Protein AF-A0A969R9U2-F1 (afdb_monomer_lite)

pLDDT: mean 79.56, std 16.68, range [27.75, 98.06]

Sequence (369 aa):
MVRQGSCLFGVRFGSLTHYCLLDIDVGSAYHPQRDRLAISRILNALEPLGLVSYIACTSSDSGGIHLYFPFESAQNSWELAVAVTTLLENVGLRVTPGQLEVFPNPKLYAVESRPSLFNAHRLPLQAGSWLLNADFQPIWGDRSSFVQHWRFAQSRNDLSTVSLRQILKQVKRKPYRVSGRAEKFINDLNAEIEAGWTGSGQTNRLLGRIAMRAYVFHHVLFGGEPLSGQALVDEIVAIAQSLPGYKECCCHQHEIEERAAEWARCVENSRYFHYGSRYGKCETPQLTEPVTEQPTWNQRQSEATREKIRQAIGHLLETNALPTTTTARFQALTGFGIGGSSLYRHRDLWHPSYLVESVEPPPNPPHFI

Secondary structure (DSSP, 8-state):
-----S---EEE--SEEEEEEEEE-TT-TTSTTT-TTHHHHHHHHHGGGT----EEEESSTT--EEEEEEEEEEEEHHHHHHHHHHHHHHTT---BTTTBEEES--PPPPPTTS--PPPEEEPTTSTT--EE-TTS-EE---HHHHHHHHHHHHHH----HHHHHHHHHHHHH-STT--HHHHHHHHHHHHHHHT---STT-HHHHHHHHHHHHHHHHHHHS-SSPP-THHHHHHHHHHHHHSTTHHHH-TTGGGHHHHHHHHHHHHHTSS---TT-SSS------------PPPPHHHHHHHHHHHHHHHHHHHHHHTT---SSHHHHHHHHHHTT--HHHHHHTGGGT-GGGS----PPPPPPPPP-

Radius of gyration: 31.89 Å; chains: 1; bounding box: 107×43×70 Å

Foldseek 3Di:
DDDDDDDFDWDFDDQKDQKKKKKAAPPACLPCVNPVCSVVLLQVLCVLQQQNAWWWKQQFLRLIIMTIQGADDIDGQQLVQLLSCVSCVVSPNHDDPNHMDIPQHNDDQDPPPDGPIGDIGTDAPDHGIATADPSRDGDDDDPVNVVVSNVVSHVSRDRDPVSSVVSVVVSVVPLQPCPPVNVVVLVVLCVLQQVAFDAAPCLLVNLLSQLLCQQACVCSVPNDDGDADPRSLVSSLVSNVPHPCSVPHPPCPVCSSVSNNVSRVVCVPDPGHHHPPPPDDDDDDDDDDDDPDDDDPVRVVLVVLLVLLLVLVVVCVVVVNQDPDQVVNLVSSVVSVRDSVSCVVPVCRRPNVNVPPDDDDDDDDDDDD

Structure (mmCIF, N/CA/C/O backbone):
data_AF-A0A969R9U2-F1
#
_entry.id   AF-A0A969R9U2-F1
#
loop_
_atom_site.group_PDB
_atom_site.id
_atom_site.type_symbol
_atom_site.label_atom_id
_atom_site.label_alt_id
_atom_site.label_comp_id
_atom_site.label_asym_id
_atom_site.label_entity_id
_atom_site.label_seq_id
_atom_site.pdbx_PDB_ins_code
_atom_site.Cartn_x
_atom_site.Cartn_y
_atom_site.Cartn_z
_atom_site.occupancy
_atom_site.B_iso_or_equiv
_atom_site.auth_seq_id
_atom_site.auth_comp_id
_atom_site.auth_asym_id
_atom_site.auth_atom_id
_atom_site.pdbx_PDB_model_num
ATOM 1 N N . MET A 1 1 ? 35.594 -13.380 -22.268 1.00 37.09 1 MET A N 1
ATOM 2 C CA . MET A 1 1 ? 34.937 -14.368 -21.387 1.00 37.09 1 MET A CA 1
ATOM 3 C C . MET A 1 1 ? 35.125 -13.899 -19.946 1.00 37.09 1 MET A C 1
ATOM 5 O O . MET A 1 1 ? 36.180 -14.116 -19.367 1.00 37.09 1 MET A O 1
ATOM 9 N N . VAL A 1 2 ? 34.184 -13.102 -19.428 1.00 36.78 2 VAL A N 1
ATOM 10 C CA . VAL A 1 2 ? 34.282 -12.493 -18.086 1.00 36.78 2 VAL A CA 1
ATOM 11 C C . VAL A 1 2 ? 33.770 -13.507 -17.067 1.00 36.78 2 VAL A C 1
ATOM 13 O O . VAL A 1 2 ? 32.684 -14.049 -17.246 1.00 36.78 2 VAL A O 1
ATOM 16 N N . ARG A 1 3 ? 34.570 -13.786 -16.033 1.00 37.66 3 ARG A N 1
ATOM 17 C CA . ARG A 1 3 ? 34.236 -14.694 -14.927 1.00 37.66 3 ARG A CA 1
ATOM 18 C C . ARG A 1 3 ? 32.905 -14.271 -14.283 1.00 37.66 3 ARG A C 1
ATOM 20 O O . ARG A 1 3 ? 32.851 -13.256 -13.597 1.00 37.66 3 ARG A O 1
ATOM 27 N N . GLN A 1 4 ? 31.844 -15.036 -14.535 1.00 47.09 4 GLN A N 1
ATOM 28 C CA . GLN A 1 4 ? 30.543 -14.920 -13.877 1.00 47.09 4 GLN A CA 1
ATOM 29 C C . GLN A 1 4 ? 30.595 -15.628 -12.518 1.00 47.09 4 GLN A C 1
ATOM 31 O O . GLN A 1 4 ? 30.761 -16.841 -12.440 1.00 47.09 4 GLN A O 1
ATOM 36 N N . GLY A 1 5 ? 30.467 -14.836 -11.460 1.00 47.75 5 GLY A N 1
ATOM 37 C CA . GLY A 1 5 ? 30.345 -15.225 -10.055 1.00 47.75 5 GLY A CA 1
ATOM 38 C C . GLY A 1 5 ? 30.575 -13.959 -9.220 1.00 47.75 5 GLY A C 1
ATOM 39 O O . GLY A 1 5 ? 31.493 -13.208 -9.518 1.00 47.75 5 GLY A O 1
ATOM 40 N N . SER A 1 6 ? 29.787 -13.589 -8.216 1.00 59.28 6 SER A N 1
ATOM 41 C CA . SER A 1 6 ? 28.845 -14.375 -7.414 1.00 59.28 6 SER A CA 1
ATOM 42 C C . SER A 1 6 ? 28.011 -13.444 -6.509 1.00 59.28 6 SER A C 1
ATOM 44 O O . SER A 1 6 ? 27.784 -13.752 -5.345 1.00 59.28 6 SER A O 1
ATOM 46 N N . CYS A 1 7 ? 27.614 -12.264 -6.999 1.00 69.62 7 CYS A N 1
ATOM 47 C CA . CYS A 1 7 ? 26.857 -11.284 -6.212 1.00 69.62 7 CYS A CA 1
ATOM 48 C C . CYS A 1 7 ? 25.688 -10.727 -7.027 1.00 69.62 7 CYS A C 1
ATOM 50 O O . CYS A 1 7 ? 25.873 -10.276 -8.157 1.00 69.62 7 CYS A O 1
ATOM 52 N N . LEU A 1 8 ? 24.489 -10.749 -6.441 1.00 82.25 8 LEU A N 1
ATOM 53 C CA . LEU A 1 8 ? 23.323 -10.038 -6.957 1.00 82.25 8 LEU A CA 1
ATOM 54 C C . LEU A 1 8 ? 23.323 -8.613 -6.409 1.00 82.25 8 LEU A C 1
ATOM 56 O O . LEU A 1 8 ? 23.441 -8.400 -5.204 1.00 82.25 8 LEU A O 1
ATOM 60 N N . PHE A 1 9 ? 23.163 -7.637 -7.292 1.00 87.56 9 PHE A N 1
ATOM 61 C CA . PHE A 1 9 ? 23.035 -6.234 -6.934 1.00 87.56 9 PHE A CA 1
ATOM 62 C C . PHE A 1 9 ? 21.564 -5.893 -6.698 1.00 87.56 9 PHE A C 1
ATOM 64 O O . PHE A 1 9 ? 20.714 -6.054 -7.580 1.00 87.56 9 PHE A O 1
ATOM 71 N N . GLY A 1 10 ? 21.263 -5.419 -5.495 1.00 90.19 10 GLY A N 1
ATOM 72 C CA . GLY A 1 10 ? 19.970 -4.847 -5.149 1.00 90.19 10 GLY A CA 1
ATOM 73 C C . GLY A 1 10 ? 20.082 -3.347 -4.921 1.00 90.19 10 GLY A C 1
ATOM 74 O O . GLY A 1 10 ? 21.158 -2.835 -4.612 1.00 90.19 10 GLY A O 1
ATOM 75 N N . VAL A 1 11 ? 18.962 -2.646 -5.047 1.00 91.94 11 VAL A N 1
ATOM 76 C CA . VAL A 1 11 ? 18.850 -1.230 -4.696 1.00 91.94 11 VAL A CA 1
ATOM 77 C C . VAL A 1 11 ? 17.693 -1.034 -3.726 1.00 91.94 11 VAL A C 1
ATOM 79 O O . VAL A 1 11 ? 16.692 -1.748 -3.773 1.00 91.94 11 VAL A O 1
ATOM 82 N N . ARG A 1 12 ? 17.856 -0.077 -2.811 1.00 89.38 12 ARG A N 1
ATOM 83 C CA .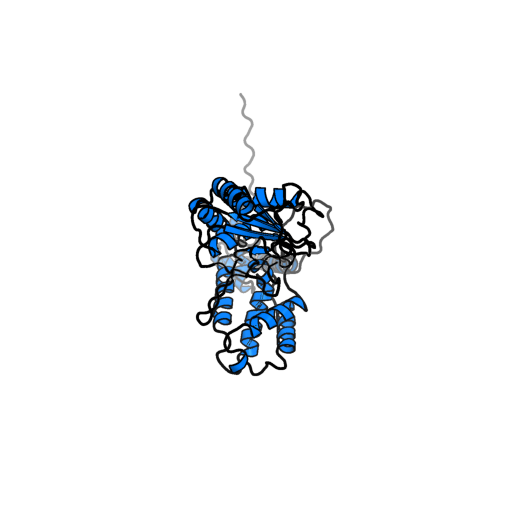 ARG A 1 12 ? 16.794 0.399 -1.922 1.00 89.38 12 ARG A CA 1
ATOM 84 C C . ARG A 1 12 ? 16.409 1.807 -2.334 1.00 89.38 12 ARG A C 1
ATOM 86 O O . ARG A 1 12 ? 17.266 2.600 -2.720 1.00 89.38 12 ARG A O 1
ATOM 93 N N . PHE A 1 13 ? 15.129 2.122 -2.205 1.00 87.62 13 PHE A N 1
ATOM 94 C CA . PHE A 1 13 ? 14.643 3.472 -2.454 1.00 87.62 13 PHE A CA 1
ATOM 95 C C . PHE A 1 13 ? 15.153 4.449 -1.390 1.00 87.62 13 PHE A C 1
ATOM 97 O O . PHE A 1 13 ? 15.313 4.093 -0.219 1.00 87.62 13 PHE A O 1
ATOM 104 N N . GLY A 1 14 ? 15.388 5.692 -1.811 1.00 83.00 14 GLY A N 1
ATOM 105 C CA . GLY A 1 14 ? 15.600 6.831 -0.921 1.00 83.00 14 GLY A CA 1
ATOM 106 C C . GLY A 1 14 ? 14.277 7.485 -0.517 1.00 83.00 14 GLY A C 1
ATOM 107 O O . GLY A 1 14 ? 13.200 6.929 -0.735 1.00 83.00 14 GLY A O 1
ATOM 108 N N . SER A 1 15 ? 14.343 8.691 0.049 1.00 79.25 15 SER A N 1
ATOM 109 C CA . SER A 1 15 ? 13.157 9.510 0.350 1.00 79.25 15 SER A CA 1
ATOM 110 C C . SER A 1 15 ? 12.413 9.968 -0.909 1.00 79.25 15 SER A C 1
ATOM 112 O O . SER A 1 15 ? 11.193 10.126 -0.871 1.00 79.25 15 SER A O 1
ATOM 114 N N . LEU A 1 16 ? 13.141 10.138 -2.015 1.00 88.06 16 LEU A N 1
ATOM 115 C CA . LEU A 1 16 ? 12.615 10.461 -3.336 1.00 88.06 16 LEU A CA 1
ATOM 116 C C . LEU A 1 16 ? 12.961 9.356 -4.343 1.00 88.06 16 LEU A C 1
ATOM 118 O O . LEU A 1 16 ? 13.990 8.688 -4.211 1.00 88.06 16 LEU A O 1
ATOM 122 N N . THR A 1 17 ? 12.118 9.186 -5.360 1.00 94.31 17 THR A N 1
ATOM 123 C CA . THR A 1 17 ? 12.305 8.210 -6.442 1.00 94.31 17 THR A CA 1
ATOM 124 C C . THR A 1 17 ? 11.772 8.723 -7.780 1.00 94.31 17 THR A C 1
ATOM 126 O O . THR A 1 17 ? 10.903 9.588 -7.800 1.00 94.31 17 THR A O 1
ATOM 129 N N . HIS A 1 18 ? 12.277 8.163 -8.883 1.00 96.31 18 HIS A N 1
ATOM 130 C CA . HIS A 1 18 ? 11.834 8.413 -10.267 1.00 96.31 18 HIS A CA 1
ATOM 131 C C . HIS A 1 18 ? 11.123 7.206 -10.898 1.00 96.31 18 HIS A C 1
ATOM 133 O O . HIS A 1 18 ? 10.905 7.163 -12.107 1.00 96.31 18 HIS A O 1
ATOM 139 N N . TYR A 1 19 ? 10.831 6.177 -10.107 1.00 97.38 19 TYR A N 1
ATOM 140 C CA . TYR A 1 19 ? 10.088 5.015 -10.572 1.00 97.38 19 TYR A CA 1
ATOM 141 C C . TYR A 1 19 ? 9.363 4.320 -9.423 1.00 97.38 19 TYR A C 1
ATOM 143 O O . TYR A 1 19 ? 9.742 4.442 -8.253 1.00 97.38 19 TYR A O 1
ATOM 151 N N . CYS A 1 20 ? 8.338 3.564 -9.800 1.00 96.44 20 CYS A N 1
ATOM 152 C CA . CYS A 1 20 ? 7.726 2.514 -9.001 1.00 96.44 20 CYS A CA 1
ATOM 153 C C . CYS A 1 20 ? 8.029 1.161 -9.659 1.00 96.44 20 CYS A C 1
ATOM 155 O O . CYS A 1 20 ? 8.223 1.083 -10.872 1.00 96.44 20 CYS A O 1
ATOM 157 N N . LEU A 1 21 ? 8.102 0.105 -8.864 1.00 97.50 21 LEU A N 1
ATOM 158 C CA . LEU A 1 21 ? 8.256 -1.268 -9.305 1.00 97.50 21 LEU A CA 1
ATOM 159 C C . LEU A 1 21 ? 7.149 -2.113 -8.669 1.00 97.50 21 LEU A C 1
ATOM 161 O O . LEU A 1 21 ? 6.884 -1.989 -7.474 1.00 97.50 21 LEU A O 1
ATOM 165 N N . LEU A 1 22 ? 6.538 -2.988 -9.461 1.00 97.50 22 LEU A N 1
ATOM 166 C CA . LEU A 1 22 ? 5.699 -4.072 -8.956 1.00 97.50 22 LEU A CA 1
ATOM 167 C C . LEU A 1 22 ? 6.405 -5.403 -9.193 1.00 97.50 22 LEU A C 1
ATOM 169 O O . LEU A 1 22 ? 6.885 -5.636 -10.303 1.00 97.50 22 LEU A O 1
ATOM 173 N N . ASP A 1 23 ? 6.459 -6.250 -8.171 1.00 96.31 23 ASP A N 1
ATOM 174 C CA . ASP A 1 23 ? 6.986 -7.613 -8.268 1.00 96.31 23 ASP A CA 1
ATOM 175 C C . ASP A 1 23 ? 5.836 -8.619 -8.186 1.00 96.31 23 ASP A C 1
ATOM 177 O O . ASP A 1 23 ? 4.992 -8.556 -7.287 1.00 96.31 23 ASP A O 1
ATOM 181 N N . ILE A 1 24 ? 5.774 -9.503 -9.177 1.00 95.25 24 ILE A N 1
ATOM 182 C CA . ILE A 1 24 ? 4.750 -10.530 -9.332 1.00 95.25 24 ILE A CA 1
ATOM 183 C C . ILE A 1 24 ? 5.460 -11.872 -9.434 1.00 95.25 24 ILE A C 1
ATOM 185 O O . ILE A 1 24 ? 6.038 -12.217 -10.467 1.00 95.25 24 ILE A O 1
ATOM 189 N N . ASP A 1 25 ? 5.358 -12.663 -8.377 1.00 91.56 25 ASP A N 1
ATOM 190 C CA . ASP A 1 25 ? 5.955 -13.990 -8.341 1.00 91.56 25 ASP A CA 1
ATOM 191 C C . ASP A 1 25 ? 5.328 -14.943 -9.362 1.00 91.56 25 ASP A C 1
ATOM 193 O O . ASP A 1 25 ? 4.142 -14.869 -9.684 1.00 91.56 25 ASP A O 1
ATOM 197 N N . VAL A 1 26 ? 6.106 -15.931 -9.810 1.00 90.56 26 VAL A N 1
ATOM 198 C CA . VAL A 1 26 ? 5.631 -16.997 -10.714 1.00 90.56 26 VAL A CA 1
ATOM 199 C C . VAL A 1 26 ? 4.427 -17.761 -10.138 1.00 90.56 26 VAL A C 1
ATOM 201 O O . VAL A 1 26 ? 3.545 -18.222 -10.864 1.00 90.56 26 VAL A O 1
ATOM 204 N N . GLY A 1 27 ? 4.366 -17.874 -8.806 1.00 87.12 27 GLY A N 1
ATOM 205 C CA . GLY A 1 27 ? 3.274 -18.498 -8.062 1.00 87.12 27 GLY A CA 1
ATOM 206 C C . GLY A 1 27 ? 2.093 -17.569 -7.772 1.00 87.12 27 GLY A C 1
ATOM 207 O O . GLY A 1 27 ? 1.146 -17.994 -7.104 1.00 87.12 27 GLY A O 1
ATOM 208 N N . SER A 1 28 ? 2.133 -16.323 -8.240 1.00 89.62 28 SER A N 1
ATOM 209 C CA . SER A 1 28 ? 1.093 -15.330 -8.000 1.00 89.62 28 SER A CA 1
ATOM 210 C C . SER A 1 28 ? -0.190 -15.642 -8.758 1.00 89.62 28 SER A C 1
ATOM 212 O O . SER A 1 28 ? -0.159 -16.043 -9.922 1.00 89.62 28 SER A O 1
ATOM 214 N N . AL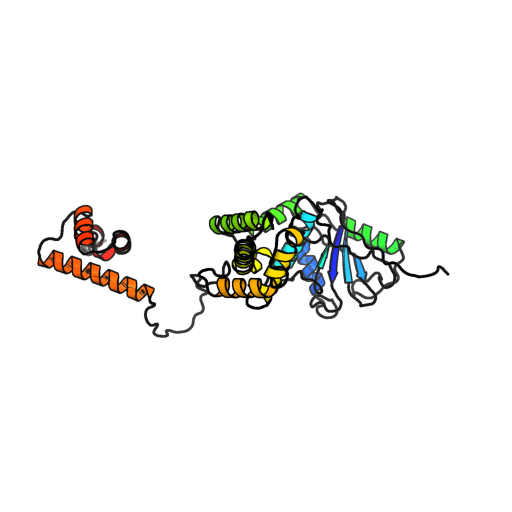A A 1 29 ? -1.341 -15.395 -8.132 1.00 87.31 29 ALA A N 1
ATOM 215 C CA . ALA A 1 29 ? -2.632 -15.372 -8.816 1.00 87.31 29 ALA A CA 1
ATOM 216 C C . ALA A 1 29 ? -2.681 -14.329 -9.949 1.00 87.31 29 ALA A C 1
ATOM 218 O O . ALA A 1 29 ? -3.429 -14.505 -10.905 1.00 87.31 29 ALA A O 1
ATOM 219 N N . TYR A 1 30 ? -1.857 -13.280 -9.864 1.00 90.19 30 TYR A N 1
ATOM 220 C CA . TYR A 1 30 ? -1.789 -12.187 -10.836 1.00 90.19 30 TYR A CA 1
ATOM 221 C C . TYR A 1 30 ? -0.744 -12.413 -11.933 1.00 90.19 30 TYR A C 1
ATOM 223 O O . TYR A 1 30 ? -0.540 -11.544 -12.781 1.00 90.19 30 TYR A O 1
ATOM 231 N N . HIS A 1 31 ? -0.055 -13.557 -11.923 1.00 92.81 31 HIS A N 1
ATOM 232 C CA . HIS A 1 31 ? 0.915 -13.875 -12.959 1.00 92.81 31 HIS A CA 1
ATOM 233 C C . HIS A 1 31 ? 0.200 -14.069 -14.314 1.00 92.81 31 HIS A C 1
ATOM 235 O O . HIS A 1 31 ? -0.800 -14.790 -14.353 1.00 92.81 31 HIS A O 1
ATOM 241 N N . PRO A 1 32 ? 0.706 -13.530 -15.445 1.00 91.31 32 PRO A N 1
ATOM 242 C CA . PRO A 1 32 ? 0.042 -13.608 -16.756 1.00 91.31 32 PRO A CA 1
ATOM 243 C C . PRO A 1 32 ? -0.267 -15.027 -17.250 1.00 91.31 32 PRO A C 1
ATOM 245 O O . PRO A 1 32 ? -1.181 -15.225 -18.046 1.00 91.31 32 PRO A O 1
ATOM 248 N N . GLN A 1 33 ? 0.483 -16.027 -16.777 1.00 89.44 33 GLN A N 1
ATOM 249 C CA . GLN A 1 33 ? 0.214 -17.441 -17.074 1.00 89.44 33 GLN A CA 1
ATOM 250 C C . GLN A 1 33 ? -1.036 -17.984 -16.362 1.00 89.44 33 GLN A C 1
ATOM 252 O O . GLN A 1 33 ? -1.612 -18.966 -16.822 1.00 89.44 33 GLN A O 1
ATOM 257 N N . ARG A 1 34 ? -1.447 -17.371 -15.246 1.00 88.19 34 ARG A N 1
ATOM 258 C CA . ARG A 1 34 ? -2.655 -17.731 -14.489 1.00 88.19 34 ARG A CA 1
ATOM 259 C C . ARG A 1 34 ? -3.825 -16.806 -14.809 1.00 88.19 34 ARG A C 1
ATOM 261 O O . ARG A 1 34 ? -4.924 -17.293 -15.046 1.00 88.19 34 ARG A O 1
ATOM 268 N N . ASP A 1 35 ? -3.578 -15.499 -14.861 1.00 88.25 35 ASP A N 1
ATOM 269 C CA . ASP A 1 35 ? -4.565 -14.483 -15.229 1.00 88.25 35 ASP A CA 1
ATOM 270 C C . ASP A 1 35 ? -3.965 -13.507 -16.251 1.00 88.25 35 ASP A C 1
ATOM 272 O O . ASP A 1 35 ? -3.201 -12.599 -15.916 1.00 88.25 35 ASP A O 1
ATOM 276 N N . ARG A 1 36 ? -4.352 -13.669 -17.523 1.00 89.00 36 ARG A N 1
ATOM 277 C CA . ARG A 1 36 ? -3.891 -12.811 -18.630 1.00 89.00 36 ARG A CA 1
ATOM 278 C C . ARG A 1 36 ? -4.386 -11.366 -18.512 1.00 89.00 36 ARG A C 1
ATOM 280 O O . ARG A 1 36 ? -3.814 -10.485 -19.147 1.00 89.00 36 ARG A O 1
ATOM 287 N N . LEU A 1 37 ? -5.438 -11.112 -17.731 1.00 90.81 37 LEU A N 1
ATOM 288 C CA . LEU A 1 37 ? -6.025 -9.784 -17.550 1.00 90.81 37 LEU A CA 1
ATOM 289 C C . LEU A 1 37 ? -5.476 -9.056 -16.319 1.00 90.81 37 LEU A C 1
ATOM 291 O O . LEU A 1 37 ? -5.657 -7.840 -16.224 1.00 90.81 37 LEU A O 1
ATOM 295 N N . ALA A 1 38 ? -4.776 -9.738 -15.409 1.00 89.88 38 ALA A N 1
ATOM 296 C CA . ALA A 1 38 ? -4.275 -9.149 -14.166 1.00 89.88 38 ALA A CA 1
ATOM 297 C C . ALA A 1 38 ? -3.443 -7.877 -14.395 1.00 89.88 38 ALA A C 1
ATOM 299 O O . ALA A 1 38 ? -3.674 -6.858 -13.746 1.00 89.88 38 ALA A O 1
ATOM 300 N N . ILE A 1 39 ? -2.541 -7.890 -15.378 1.00 94.19 39 ILE A N 1
ATOM 301 C CA . ILE A 1 39 ? -1.679 -6.738 -15.682 1.00 94.19 39 ILE A CA 1
ATOM 302 C C . ILE A 1 39 ? -2.484 -5.561 -16.241 1.00 94.19 39 ILE A C 1
ATOM 304 O O . ILE A 1 39 ? -2.227 -4.414 -15.886 1.00 94.19 39 ILE A O 1
ATOM 308 N N . SER A 1 40 ? -3.511 -5.828 -17.056 1.00 93.56 40 SER A N 1
ATOM 309 C CA . SER A 1 40 ? -4.418 -4.773 -17.529 1.00 93.56 40 SER A CA 1
ATOM 310 C C . SER A 1 40 ? -5.220 -4.154 -16.381 1.00 93.56 40 SER A C 1
ATOM 312 O O . SER A 1 40 ? -5.385 -2.940 -16.329 1.00 93.56 40 SER A O 1
ATOM 314 N N . ARG A 1 41 ? -5.650 -4.960 -15.399 1.00 93.75 41 ARG A N 1
ATOM 315 C CA . ARG A 1 41 ? -6.316 -4.464 -14.185 1.00 93.75 41 ARG A CA 1
ATOM 316 C C . ARG A 1 41 ? -5.380 -3.613 -13.330 1.00 93.75 41 ARG A C 1
ATOM 318 O O . ARG A 1 41 ? -5.820 -2.592 -12.813 1.00 93.75 41 ARG A O 1
ATOM 325 N N . ILE A 1 42 ? -4.112 -4.012 -13.211 1.00 95.38 42 ILE A N 1
ATOM 326 C CA . ILE A 1 42 ? -3.065 -3.222 -12.549 1.00 95.38 42 ILE A CA 1
ATOM 327 C C . ILE A 1 42 ? -2.899 -1.874 -13.258 1.00 95.38 42 ILE A C 1
ATOM 329 O O . ILE A 1 42 ? -2.980 -0.839 -12.607 1.00 95.38 42 ILE A O 1
ATOM 333 N N . LEU A 1 43 ? -2.736 -1.869 -14.585 1.00 95.81 43 LEU A N 1
ATOM 334 C CA . LEU A 1 43 ? -2.621 -0.637 -15.371 1.00 95.81 43 LEU A CA 1
ATOM 335 C C . LEU A 1 43 ? -3.825 0.290 -15.174 1.00 95.81 43 LEU A C 1
ATOM 337 O O . LEU A 1 43 ? -3.649 1.456 -14.833 1.00 95.81 43 LEU A O 1
ATOM 341 N N . ASN A 1 44 ? -5.040 -0.241 -15.308 1.00 94.31 44 ASN A N 1
ATOM 342 C CA . ASN A 1 44 ? -6.269 0.534 -15.133 1.00 94.31 44 ASN A CA 1
ATOM 343 C C . ASN A 1 44 ? -6.391 1.113 -13.714 1.00 94.31 44 ASN A C 1
ATOM 345 O O . ASN A 1 44 ? -6.918 2.206 -13.528 1.00 94.31 44 ASN A O 1
ATOM 349 N N . ALA A 1 45 ? -5.901 0.399 -12.696 1.00 93.06 45 ALA A N 1
ATOM 350 C CA . ALA A 1 45 ? -5.904 0.892 -11.322 1.00 93.06 45 ALA A CA 1
ATOM 351 C C . ALA A 1 45 ? -4.925 2.055 -11.109 1.00 93.06 45 ALA A C 1
ATOM 353 O O . ALA A 1 45 ? -5.187 2.927 -10.283 1.00 93.06 45 ALA A O 1
ATOM 354 N N . LEU A 1 46 ? -3.804 2.066 -11.835 1.00 95.88 46 LEU A N 1
ATOM 355 C CA . LEU A 1 46 ? -2.744 3.065 -11.694 1.00 95.88 46 LEU A CA 1
ATOM 356 C C . LEU A 1 46 ? -2.874 4.251 -12.662 1.00 95.88 46 LEU A C 1
ATOM 358 O O . LEU A 1 46 ? -2.255 5.293 -12.432 1.00 95.88 46 LEU A O 1
ATOM 362 N N . GLU A 1 47 ? -3.728 4.143 -13.679 1.00 94.69 47 GLU A N 1
ATOM 363 C CA . GLU A 1 47 ? -4.038 5.219 -14.624 1.00 94.69 47 GLU A CA 1
ATOM 364 C C . GLU A 1 47 ? -4.421 6.552 -13.942 1.00 94.69 47 GLU A C 1
ATOM 366 O O . GLU A 1 47 ? -3.863 7.578 -14.334 1.00 94.69 47 GLU A O 1
ATOM 371 N N . PRO A 1 48 ? -5.248 6.601 -12.870 1.00 91.69 48 PRO A N 1
ATOM 372 C CA . PRO A 1 48 ? -5.567 7.857 -12.179 1.00 91.69 48 PRO A CA 1
ATOM 373 C C . PRO A 1 48 ? -4.358 8.560 -11.546 1.00 91.69 48 PRO A C 1
ATOM 375 O O . PRO A 1 48 ? -4.404 9.762 -11.282 1.00 91.69 48 PRO A O 1
ATOM 378 N N . LEU A 1 49 ? -3.286 7.814 -11.263 1.00 92.56 49 LEU A N 1
ATOM 379 C CA . LEU A 1 49 ? -2.029 8.361 -10.756 1.00 92.56 49 LEU A CA 1
ATOM 380 C C . LEU A 1 49 ? -1.132 8.891 -11.889 1.00 92.56 49 LEU A C 1
ATOM 382 O O . LEU A 1 49 ? -0.175 9.608 -11.609 1.00 92.56 49 LEU A O 1
ATOM 386 N N . GLY A 1 50 ? -1.446 8.560 -13.145 1.00 94.25 50 GLY A N 1
ATOM 387 C CA . GLY A 1 50 ? -0.650 8.884 -14.328 1.00 94.25 50 GLY A CA 1
ATOM 388 C C . GLY A 1 50 ? 0.354 7.797 -14.721 1.00 94.25 50 GLY A C 1
ATOM 389 O O . GLY A 1 50 ? 1.212 8.037 -15.565 1.00 94.25 50 GLY A O 1
ATOM 390 N N . LEU A 1 51 ? 0.274 6.604 -14.121 1.00 96.12 51 LEU A N 1
ATOM 391 C CA . LEU A 1 51 ? 1.137 5.468 -14.452 1.00 96.12 51 LEU A CA 1
ATOM 392 C C . LEU A 1 51 ? 0.422 4.545 -15.446 1.00 96.12 51 LEU A C 1
ATOM 394 O O . LEU A 1 51 ? -0.406 3.725 -15.060 1.00 96.12 51 LEU A O 1
ATOM 398 N N . VAL A 1 52 ? 0.749 4.685 -16.729 1.00 95.94 52 VAL A N 1
ATOM 399 C CA . VAL A 1 52 ? 0.042 4.035 -17.852 1.00 95.94 52 VAL A CA 1
ATOM 400 C C . VAL A 1 52 ? 0.941 3.148 -18.714 1.00 95.94 52 VAL A C 1
ATOM 402 O O . VAL A 1 52 ? 0.458 2.449 -19.601 1.00 95.94 52 VAL A O 1
ATOM 405 N N . SER A 1 53 ? 2.255 3.187 -18.495 1.00 96.69 53 SER A N 1
ATOM 406 C CA . SER A 1 53 ? 3.241 2.425 -19.259 1.00 96.69 53 SER A CA 1
ATOM 407 C C . SER A 1 53 ? 4.302 1.831 -18.340 1.00 96.69 53 SER A C 1
ATOM 409 O O . SER A 1 53 ? 4.710 2.454 -17.358 1.00 96.69 53 SER A O 1
ATOM 411 N N . TYR A 1 54 ? 4.775 0.633 -18.672 1.00 97.00 54 TYR A N 1
ATOM 412 C CA . TYR A 1 54 ? 5.796 -0.068 -17.903 1.00 97.00 54 TYR A CA 1
ATOM 413 C C . TYR A 1 54 ? 6.844 -0.727 -18.794 1.00 97.00 54 TYR A C 1
ATOM 415 O O . TYR A 1 54 ? 6.660 -0.915 -19.995 1.00 97.00 54 TYR A O 1
ATOM 423 N N . ILE A 1 55 ? 7.931 -1.144 -18.155 1.00 95.94 55 ILE A N 1
ATOM 424 C CA . ILE A 1 55 ? 8.909 -2.082 -18.698 1.00 95.94 55 ILE A CA 1
ATOM 425 C C . ILE A 1 55 ? 8.789 -3.376 -17.902 1.00 95.94 55 ILE A C 1
ATOM 427 O O . ILE A 1 55 ? 8.891 -3.346 -16.676 1.00 95.94 55 ILE A O 1
ATOM 431 N N . ALA A 1 56 ? 8.587 -4.499 -18.582 1.00 95.56 56 ALA A N 1
ATOM 432 C CA . ALA A 1 56 ? 8.526 -5.803 -17.939 1.00 95.56 56 ALA A CA 1
ATOM 433 C C . ALA A 1 56 ? 9.873 -6.523 -18.065 1.00 95.56 56 ALA A C 1
ATOM 435 O O . ALA A 1 56 ? 10.442 -6.600 -19.155 1.00 95.56 56 ALA A O 1
ATOM 436 N N . CYS A 1 57 ? 10.364 -7.068 -16.957 1.00 94.31 57 CYS A N 1
ATOM 437 C CA . CYS A 1 57 ? 11.550 -7.918 -16.915 1.00 94.31 57 CYS A CA 1
ATOM 438 C C . CYS A 1 57 ? 11.282 -9.137 -16.034 1.00 94.31 57 CYS A C 1
ATOM 440 O O . CYS A 1 57 ? 10.513 -9.036 -15.083 1.00 94.31 57 CYS A O 1
ATOM 442 N N . THR A 1 58 ? 11.962 -10.259 -16.261 1.00 92.69 58 THR A N 1
ATOM 443 C CA . THR A 1 58 ? 11.962 -11.334 -15.260 1.00 92.69 58 THR A CA 1
ATOM 444 C C . THR A 1 58 ? 12.732 -10.891 -14.013 1.00 92.69 58 THR A C 1
ATOM 446 O O . THR A 1 58 ? 13.782 -10.241 -14.109 1.00 92.69 58 THR A O 1
ATOM 449 N N . SER A 1 59 ? 12.215 -11.215 -12.829 1.00 82.69 59 SER A N 1
ATOM 450 C CA . SER A 1 59 ? 12.852 -10.925 -11.539 1.00 82.69 59 SER A CA 1
ATOM 451 C C . SER A 1 59 ? 14.007 -11.898 -11.259 1.00 82.69 59 SER A C 1
ATOM 453 O O . SER A 1 59 ? 15.059 -11.523 -10.722 1.00 82.69 59 SER A O 1
ATOM 455 N N . SER A 1 60 ? 13.867 -13.151 -11.701 1.00 81.38 60 SER A N 1
ATOM 456 C CA . SER A 1 60 ? 14.897 -14.191 -11.633 1.00 81.38 60 SER A CA 1
ATOM 457 C C . SER A 1 60 ? 14.618 -15.351 -12.600 1.00 81.38 60 SER A C 1
ATOM 459 O O . SER A 1 60 ? 13.617 -15.339 -13.319 1.00 81.38 60 SER A O 1
ATOM 461 N N . ASP A 1 61 ? 15.481 -16.376 -12.579 1.00 77.00 61 ASP A N 1
ATOM 462 C CA . ASP A 1 61 ? 15.309 -17.615 -13.353 1.00 77.00 61 ASP A CA 1
ATOM 463 C C . ASP A 1 61 ? 14.039 -18.400 -12.972 1.00 77.00 61 ASP A C 1
ATOM 465 O O . ASP A 1 61 ? 13.625 -19.288 -13.712 1.00 77.00 61 ASP A O 1
ATOM 469 N N . SER A 1 62 ? 13.392 -18.071 -11.843 1.00 81.81 62 SER A N 1
ATOM 470 C CA . SER A 1 62 ? 12.125 -18.689 -11.429 1.00 81.81 62 SER A CA 1
ATOM 471 C C . SER A 1 62 ? 10.922 -18.249 -12.269 1.00 81.81 62 SER A C 1
ATOM 473 O O . SER A 1 62 ? 9.869 -18.875 -12.185 1.00 81.81 62 SER A O 1
ATOM 475 N N . GLY A 1 63 ? 11.063 -17.187 -13.072 1.00 83.50 63 GLY A N 1
ATOM 476 C CA . GLY A 1 63 ? 10.001 -16.681 -13.939 1.00 83.50 63 GLY A CA 1
ATOM 477 C C . GLY A 1 63 ? 9.075 -15.644 -13.301 1.00 83.50 63 GLY A C 1
ATOM 478 O O . GLY A 1 63 ? 8.085 -15.289 -13.927 1.00 83.50 63 GLY A O 1
ATOM 479 N N . GLY A 1 64 ? 9.381 -15.132 -12.102 1.00 91.94 64 GLY A N 1
ATOM 480 C CA . GLY A 1 64 ? 8.701 -13.944 -11.566 1.00 91.94 64 GLY A CA 1
ATOM 481 C C . GLY A 1 64 ? 8.922 -12.710 -12.450 1.00 91.94 64 GLY A C 1
ATOM 482 O O . GLY A 1 64 ? 9.863 -12.668 -13.248 1.00 91.94 64 GLY A O 1
ATOM 483 N N . ILE A 1 65 ? 8.059 -11.703 -12.324 1.00 95.25 65 ILE A N 1
ATOM 484 C CA . ILE A 1 65 ? 8.000 -10.535 -13.209 1.00 95.25 65 ILE A CA 1
ATOM 485 C C . ILE A 1 65 ? 8.120 -9.245 -12.400 1.00 95.25 65 ILE A C 1
ATOM 487 O O . ILE A 1 65 ? 7.318 -8.962 -11.519 1.00 95.25 65 ILE A O 1
ATOM 491 N N . HIS A 1 66 ? 9.070 -8.408 -12.799 1.00 96.19 66 HIS A N 1
ATOM 492 C CA . HIS A 1 66 ? 9.189 -7.016 -12.398 1.00 96.19 66 HIS A CA 1
ATOM 493 C C . HIS A 1 66 ? 8.545 -6.099 -13.441 1.00 96.19 66 HIS A C 1
ATOM 495 O O . HIS A 1 66 ? 8.935 -6.125 -14.611 1.00 96.19 66 HIS A O 1
ATOM 501 N N . LEU A 1 67 ? 7.628 -5.233 -13.014 1.00 97.38 67 LEU A N 1
ATOM 502 C CA . LEU A 1 67 ? 7.066 -4.153 -13.827 1.00 97.38 67 LEU A CA 1
ATOM 503 C C . LEU A 1 67 ? 7.604 -2.804 -13.347 1.00 97.38 67 LEU A C 1
ATOM 505 O O . LEU A 1 67 ? 7.217 -2.322 -12.284 1.00 97.38 67 LEU A O 1
ATOM 509 N N . TYR A 1 68 ? 8.484 -2.183 -14.127 1.00 97.69 68 TYR A N 1
ATOM 510 C CA . TYR A 1 68 ? 9.029 -0.858 -13.835 1.00 97.69 68 TYR A CA 1
ATOM 511 C C . TYR A 1 68 ? 8.151 0.235 -14.440 1.00 97.69 68 TYR A C 1
ATOM 513 O O . TYR A 1 68 ? 7.950 0.263 -15.651 1.00 97.69 68 TYR A O 1
ATOM 521 N N . PHE A 1 69 ? 7.717 1.179 -13.611 1.00 98.06 69 PHE A N 1
ATOM 522 C CA . PHE A 1 69 ? 6.953 2.370 -13.975 1.00 98.06 69 PHE A CA 1
ATOM 523 C C . PHE A 1 69 ? 7.812 3.623 -13.760 1.00 98.06 69 PHE A C 1
ATOM 525 O O . PHE A 1 69 ? 7.741 4.239 -12.691 1.00 98.06 69 PHE A O 1
ATOM 532 N N . PRO A 1 70 ? 8.679 3.987 -14.719 1.00 97.81 70 PRO A N 1
ATOM 533 C CA . PRO A 1 70 ? 9.504 5.183 -14.615 1.00 97.81 70 PRO A CA 1
ATOM 534 C C . PRO A 1 70 ? 8.696 6.449 -14.895 1.00 97.81 70 PRO A C 1
ATOM 536 O O . PRO A 1 70 ? 7.762 6.414 -15.684 1.00 97.81 70 PRO A O 1
ATOM 539 N N . PHE A 1 71 ? 9.077 7.569 -14.291 1.00 96.88 71 PHE A N 1
ATOM 540 C CA . PHE A 1 71 ? 8.466 8.884 -14.499 1.00 96.88 71 PHE A CA 1
ATOM 541 C C . PHE A 1 71 ? 9.524 9.990 -14.360 1.00 96.88 71 PHE A C 1
ATOM 543 O O . PHE A 1 71 ? 10.630 9.763 -13.861 1.00 96.88 71 PHE A O 1
ATOM 550 N N . GLU A 1 72 ? 9.247 11.179 -14.893 1.00 94.38 72 GLU A N 1
ATOM 551 C CA . GLU A 1 72 ? 10.257 12.239 -15.026 1.00 94.38 72 GLU A CA 1
ATOM 552 C C . GLU A 1 72 ? 10.526 12.962 -13.698 1.00 94.38 72 GLU A C 1
ATOM 554 O O . GLU A 1 72 ? 11.665 13.023 -13.228 1.00 94.38 72 GLU A O 1
ATOM 559 N N . SER A 1 73 ? 9.468 13.440 -13.040 1.00 92.31 73 SER A N 1
ATOM 560 C CA . SER A 1 73 ? 9.572 14.214 -11.798 1.00 92.31 73 SER A CA 1
ATOM 561 C C . SER A 1 73 ? 9.719 13.323 -10.568 1.00 92.31 73 SER A C 1
ATOM 563 O O . SER A 1 73 ? 8.870 12.468 -10.320 1.00 92.31 73 SER A O 1
ATOM 565 N N . ALA A 1 74 ? 10.748 13.567 -9.751 1.00 93.12 74 ALA A N 1
ATOM 566 C CA . ALA A 1 74 ? 10.966 12.825 -8.512 1.00 93.12 74 ALA A CA 1
ATOM 567 C C . ALA A 1 74 ? 9.767 12.951 -7.555 1.00 93.12 74 ALA A C 1
ATOM 569 O O . ALA A 1 74 ? 9.299 14.057 -7.284 1.00 93.12 74 ALA A O 1
ATOM 570 N N . GLN A 1 75 ? 9.309 11.831 -6.999 1.00 90.25 75 GLN A N 1
ATOM 571 C CA . GLN A 1 75 ? 8.199 11.787 -6.043 1.00 90.25 75 GLN A CA 1
ATOM 572 C C . GLN A 1 75 ? 8.658 11.275 -4.687 1.00 90.25 75 GLN A C 1
ATOM 574 O O . GLN A 1 75 ? 9.639 10.538 -4.592 1.00 90.25 75 GLN A O 1
ATOM 579 N N . ASN A 1 76 ? 7.917 11.630 -3.638 1.00 89.25 76 ASN A N 1
ATOM 580 C CA . ASN A 1 76 ? 8.138 11.067 -2.314 1.00 89.25 76 ASN A CA 1
ATOM 581 C C . ASN A 1 76 ? 7.838 9.561 -2.331 1.00 89.25 76 ASN A C 1
ATOM 583 O O . ASN A 1 76 ? 6.721 9.141 -2.631 1.00 89.25 76 ASN A O 1
ATOM 587 N N . SER A 1 77 ? 8.849 8.756 -2.002 1.00 85.06 77 SER A N 1
ATOM 588 C CA . SER A 1 77 ? 8.781 7.296 -2.094 1.00 85.06 77 SER A CA 1
ATOM 589 C C . SER A 1 77 ? 7.691 6.705 -1.201 1.00 85.06 77 SER A C 1
ATOM 591 O O . SER A 1 77 ? 7.016 5.761 -1.592 1.00 85.06 77 SER A O 1
ATOM 593 N N . TRP A 1 78 ? 7.491 7.251 -0.000 1.00 83.75 78 TRP A N 1
ATOM 594 C CA . TRP A 1 78 ? 6.480 6.735 0.924 1.00 83.75 78 TRP A CA 1
ATOM 595 C C . TRP A 1 78 ? 5.063 7.101 0.470 1.00 83.75 78 TRP A C 1
ATOM 597 O O . TRP A 1 78 ? 4.183 6.246 0.433 1.00 83.75 78 TRP A O 1
ATOM 607 N N . GLU A 1 79 ? 4.856 8.355 0.068 1.00 84.19 79 GLU A N 1
ATOM 608 C CA . GLU A 1 79 ? 3.583 8.827 -0.486 1.00 84.19 79 GLU A CA 1
ATOM 609 C C . GLU A 1 79 ? 3.169 8.018 -1.720 1.00 84.19 79 GLU A C 1
ATOM 611 O O . GLU A 1 79 ? 2.019 7.589 -1.830 1.00 84.19 79 GLU A O 1
ATOM 616 N N . LEU A 1 80 ? 4.127 7.763 -2.614 1.00 88.69 80 LEU A N 1
ATOM 617 C CA . LEU A 1 80 ? 3.935 6.929 -3.792 1.00 88.69 80 LEU A CA 1
ATOM 618 C C . LEU A 1 80 ? 3.522 5.504 -3.413 1.00 88.69 80 LEU A C 1
ATOM 620 O O . LEU A 1 80 ? 2.535 4.997 -3.941 1.00 88.69 80 LEU A O 1
ATOM 624 N N . ALA A 1 81 ? 4.233 4.888 -2.466 1.00 88.50 81 ALA A N 1
ATOM 625 C CA . ALA A 1 81 ? 3.944 3.538 -1.995 1.00 88.50 81 ALA A CA 1
ATOM 626 C C . ALA A 1 81 ? 2.509 3.400 -1.465 1.00 88.50 81 ALA A C 1
ATOM 628 O O . ALA A 1 81 ? 1.790 2.469 -1.833 1.00 88.50 81 ALA A O 1
ATOM 629 N N . VAL A 1 82 ? 2.075 4.348 -0.628 1.00 84.06 82 VAL A N 1
ATOM 630 C CA . VAL A 1 82 ? 0.724 4.370 -0.049 1.00 84.06 82 VAL A CA 1
ATOM 631 C C . VAL A 1 82 ? -0.335 4.540 -1.138 1.00 84.06 82 VAL A C 1
ATOM 633 O O . VAL A 1 82 ? -1.335 3.820 -1.142 1.00 84.06 82 VAL A O 1
ATOM 636 N N . ALA A 1 83 ? -0.125 5.469 -2.075 1.00 89.69 83 ALA A N 1
ATOM 637 C CA . ALA A 1 83 ? -1.073 5.723 -3.155 1.00 89.69 83 ALA A CA 1
ATOM 638 C C . ALA A 1 83 ? -1.231 4.508 -4.081 1.00 89.69 83 ALA A C 1
ATOM 640 O O . ALA A 1 83 ? -2.358 4.087 -4.334 1.00 89.69 83 ALA A O 1
ATOM 641 N N . VAL A 1 84 ? -0.119 3.917 -4.532 1.00 93.94 84 VAL A N 1
ATOM 642 C CA . VAL A 1 84 ? -0.111 2.736 -5.410 1.00 93.94 84 VAL A CA 1
ATOM 643 C C . VAL A 1 84 ? -0.782 1.548 -4.727 1.00 93.94 84 VAL A C 1
ATOM 645 O O . VAL A 1 84 ? -1.708 0.973 -5.293 1.00 93.94 84 VAL A O 1
ATOM 648 N N . THR A 1 85 ? -0.386 1.233 -3.490 1.00 90.69 85 THR A N 1
ATOM 649 C CA . THR A 1 85 ? -0.978 0.125 -2.719 1.00 90.69 85 THR A CA 1
ATOM 650 C C . THR A 1 85 ? -2.490 0.296 -2.600 1.00 90.69 85 THR A C 1
ATOM 652 O O . THR A 1 85 ? -3.252 -0.605 -2.939 1.00 90.69 85 THR A O 1
ATOM 655 N N . THR A 1 86 ? -2.944 1.499 -2.237 1.00 86.06 86 THR A N 1
ATOM 656 C CA . THR A 1 86 ? -4.377 1.754 -2.060 1.00 86.06 86 THR A CA 1
ATOM 657 C C . THR A 1 86 ? -5.159 1.649 -3.371 1.00 86.06 86 THR A C 1
ATOM 659 O O . THR A 1 86 ? -6.298 1.184 -3.380 1.00 86.06 86 THR A O 1
ATOM 662 N N . LEU A 1 87 ? -4.602 2.115 -4.492 1.00 90.44 87 LEU A N 1
ATOM 663 C CA . LEU A 1 87 ? -5.263 2.011 -5.795 1.00 90.44 87 LEU A CA 1
ATOM 664 C C . LEU A 1 87 ? -5.452 0.550 -6.215 1.00 90.44 87 LEU A C 1
ATOM 666 O O . LEU A 1 87 ? -6.546 0.182 -6.641 1.00 90.44 87 LEU A O 1
ATOM 670 N N . LEU A 1 88 ? -4.422 -0.277 -6.031 1.00 90.25 88 LEU A N 1
ATOM 671 C CA . LEU A 1 88 ? -4.471 -1.709 -6.329 1.00 90.25 88 LEU A CA 1
ATOM 672 C C . LEU A 1 88 ? -5.505 -2.425 -5.446 1.00 90.25 88 LEU A C 1
ATOM 674 O O . LEU A 1 88 ? -6.376 -3.136 -5.949 1.00 90.25 88 LEU A O 1
ATOM 678 N N . GLU A 1 89 ? -5.497 -2.164 -4.141 1.00 85.56 89 GLU A N 1
ATOM 679 C CA . GLU A 1 89 ? -6.444 -2.787 -3.211 1.00 85.56 89 GLU A CA 1
ATOM 680 C C . GLU A 1 89 ? -7.897 -2.361 -3.464 1.00 85.56 89 GLU A C 1
ATOM 682 O O . GLU A 1 89 ? -8.807 -3.186 -3.370 1.00 85.56 89 GLU A O 1
ATOM 687 N N . ASN A 1 90 ? -8.137 -1.107 -3.869 1.00 81.75 90 ASN A N 1
ATOM 688 C CA . ASN A 1 90 ? -9.481 -0.618 -4.207 1.00 81.75 90 ASN A CA 1
ATOM 689 C C . ASN A 1 90 ? -10.131 -1.385 -5.371 1.00 81.75 90 ASN A C 1
ATOM 691 O O . ASN A 1 90 ? -11.358 -1.449 -5.436 1.00 81.75 90 ASN A O 1
ATOM 695 N N . VAL A 1 91 ? -9.337 -1.951 -6.286 1.00 81.56 91 VAL A N 1
ATOM 696 C CA . VAL A 1 91 ? -9.831 -2.781 -7.402 1.00 81.56 91 VAL A CA 1
ATOM 697 C C . VAL A 1 91 ? -9.785 -4.286 -7.089 1.00 81.56 91 VAL A C 1
ATOM 699 O O . VAL A 1 91 ? -9.953 -5.127 -7.982 1.00 81.56 91 VAL A O 1
ATOM 702 N N . GLY A 1 92 ? -9.546 -4.636 -5.821 1.00 78.88 92 GLY A N 1
ATOM 703 C CA . GLY A 1 92 ? -9.508 -6.006 -5.315 1.00 78.88 92 GLY A CA 1
ATOM 704 C C . GLY A 1 92 ? -8.194 -6.750 -5.567 1.00 78.88 92 GLY A C 1
ATOM 705 O O . GLY A 1 92 ? -8.174 -7.972 -5.434 1.00 78.88 92 GLY A O 1
ATOM 706 N N . LEU A 1 93 ? -7.113 -6.057 -5.944 1.00 81.44 93 LEU A N 1
ATOM 707 C CA . LEU A 1 93 ? -5.780 -6.653 -6.061 1.00 81.44 93 LEU A CA 1
ATOM 708 C C . LEU A 1 93 ? -5.090 -6.579 -4.697 1.00 81.44 93 LEU A C 1
ATOM 710 O O . LEU A 1 93 ? -4.717 -5.506 -4.232 1.00 81.44 93 LEU A O 1
ATOM 714 N N . ARG A 1 94 ? -4.948 -7.728 -4.038 1.00 83.12 94 ARG A N 1
ATOM 715 C CA . ARG A 1 94 ? -4.289 -7.826 -2.730 1.00 83.12 94 ARG A CA 1
ATOM 716 C C . ARG A 1 94 ? -2.779 -7.663 -2.883 1.00 83.12 94 ARG A C 1
ATOM 718 O O . ARG A 1 94 ? -2.159 -8.457 -3.589 1.00 83.12 94 ARG A O 1
ATOM 725 N N . VAL A 1 95 ? -2.215 -6.668 -2.202 1.00 85.19 95 VAL A N 1
ATOM 726 C CA . VAL A 1 95 ? -0.769 -6.438 -2.121 1.00 85.19 95 VAL A CA 1
ATOM 727 C C . VAL A 1 95 ? -0.231 -7.230 -0.933 1.00 85.19 95 VAL A C 1
ATOM 729 O O . VAL A 1 95 ? -0.355 -6.817 0.215 1.00 85.19 95 VAL A O 1
ATOM 732 N N . THR A 1 96 ? 0.324 -8.407 -1.202 1.00 82.00 96 THR A N 1
ATOM 733 C CA . THR A 1 96 ? 0.860 -9.306 -0.173 1.00 82.00 96 THR A CA 1
ATOM 734 C C . THR A 1 96 ? 2.151 -9.959 -0.653 1.00 82.00 96 THR A C 1
ATOM 736 O O . THR A 1 96 ? 2.252 -10.261 -1.852 1.00 82.00 96 THR A O 1
ATOM 739 N N . PRO A 1 97 ? 3.098 -10.245 0.263 1.00 82.88 97 PRO A N 1
ATOM 740 C CA . PRO A 1 97 ? 4.331 -10.940 -0.077 1.00 82.88 97 PRO A CA 1
ATOM 741 C C . PRO A 1 97 ? 4.085 -12.239 -0.843 1.00 82.88 97 PRO A C 1
ATOM 743 O O . PRO A 1 97 ? 3.149 -12.983 -0.538 1.00 82.88 97 PRO A O 1
ATOM 746 N N . GLY A 1 98 ? 4.903 -12.491 -1.860 1.00 82.44 98 GLY A N 1
ATOM 747 C CA . GLY A 1 98 ? 4.796 -13.685 -2.701 1.00 82.44 98 GLY A CA 1
ATOM 748 C C . GLY A 1 98 ? 3.601 -13.730 -3.667 1.00 82.44 98 GLY A C 1
ATOM 749 O O . GLY A 1 98 ? 3.317 -14.774 -4.259 1.00 82.44 98 GLY A O 1
ATOM 750 N N . GLN A 1 99 ? 2.850 -12.631 -3.814 1.00 87.12 99 GLN A N 1
ATOM 751 C CA . GLN A 1 99 ? 1.768 -12.499 -4.801 1.00 87.12 99 GLN A CA 1
ATOM 752 C C . GLN A 1 99 ? 1.918 -11.217 -5.622 1.00 87.12 99 GLN A C 1
ATOM 754 O O . GLN A 1 99 ? 2.055 -11.271 -6.843 1.00 87.12 99 GLN A O 1
ATOM 759 N N . LEU A 1 100 ? 1.859 -10.065 -4.964 1.00 92.00 100 LEU A N 1
ATOM 760 C CA . LEU A 1 100 ? 2.004 -8.757 -5.590 1.00 92.00 100 LEU A CA 1
ATOM 761 C C . LEU A 1 100 ? 2.652 -7.839 -4.568 1.00 92.00 100 LEU A C 1
ATOM 763 O O . LEU A 1 100 ? 2.021 -7.471 -3.578 1.00 92.00 100 LEU A O 1
ATOM 767 N N . GLU A 1 101 ? 3.904 -7.482 -4.807 1.00 93.50 101 GLU A N 1
ATOM 768 C CA . GLU A 1 101 ? 4.666 -6.598 -3.934 1.00 93.50 101 GLU A CA 1
ATOM 769 C C . GLU A 1 101 ? 4.892 -5.246 -4.611 1.00 93.50 101 GLU A C 1
ATOM 771 O O . GLU A 1 101 ? 5.151 -5.160 -5.812 1.00 93.50 101 GLU A O 1
ATOM 776 N N . VAL A 1 102 ? 4.784 -4.171 -3.829 1.00 95.19 102 VAL A N 1
ATOM 777 C CA . VAL A 1 102 ? 4.946 -2.791 -4.301 1.00 95.19 102 VAL A CA 1
ATOM 778 C C . VAL A 1 102 ? 6.270 -2.235 -3.797 1.00 95.19 102 VAL A C 1
ATOM 780 O O . VAL A 1 102 ? 6.602 -2.334 -2.614 1.00 95.19 102 VAL A O 1
ATOM 783 N N . PHE A 1 103 ? 7.002 -1.592 -4.698 1.00 95.44 103 PHE A N 1
ATOM 784 C CA . PHE A 1 103 ? 8.297 -0.987 -4.448 1.00 95.44 103 PHE A CA 1
ATOM 785 C C . PHE A 1 103 ? 8.296 0.462 -4.972 1.00 95.44 103 PHE A C 1
ATOM 787 O O . PHE A 1 103 ? 8.059 0.684 -6.160 1.00 95.44 103 PHE A O 1
ATOM 794 N N . PRO A 1 104 ? 8.554 1.481 -4.136 1.00 92.00 104 PRO A N 1
ATOM 795 C CA . PRO A 1 104 ? 8.772 1.407 -2.689 1.00 92.00 104 PRO A CA 1
ATOM 796 C C . PRO A 1 104 ? 7.567 0.817 -1.940 1.00 92.00 104 PRO A C 1
ATOM 798 O O . PRO A 1 104 ? 6.428 1.021 -2.343 1.00 92.00 104 PRO A O 1
ATOM 801 N N . ASN A 1 105 ? 7.819 0.108 -0.839 1.00 86.38 105 ASN A N 1
ATOM 802 C CA . ASN A 1 105 ? 6.766 -0.462 0.003 1.00 86.38 105 ASN A CA 1
ATOM 803 C C . ASN A 1 105 ? 6.251 0.569 1.027 1.00 86.38 105 ASN A C 1
ATOM 805 O O . ASN A 1 105 ? 7.039 1.397 1.505 1.00 86.38 105 ASN A O 1
ATOM 809 N N . PRO A 1 106 ? 4.956 0.538 1.401 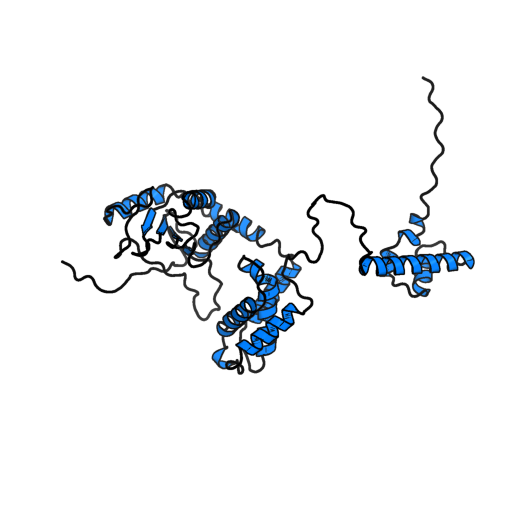1.00 75.12 106 PRO A N 1
ATOM 810 C CA . PRO A 1 106 ? 4.419 1.423 2.426 1.00 75.12 106 PRO A CA 1
ATOM 811 C C . PRO A 1 106 ? 5.025 1.027 3.774 1.00 75.12 106 PRO A C 1
ATOM 813 O O . PRO A 1 106 ? 4.661 0.032 4.393 1.00 75.12 106 PRO A O 1
ATOM 816 N N . LYS A 1 107 ? 6.029 1.784 4.209 1.00 66.12 107 LYS A N 1
ATOM 817 C CA . LYS A 1 107 ? 6.683 1.552 5.496 1.00 66.12 107 LYS A CA 1
ATOM 818 C C . LYS A 1 107 ? 5.775 1.947 6.647 1.00 66.12 107 LYS A C 1
ATOM 820 O O . LYS A 1 107 ? 5.187 3.030 6.624 1.00 66.12 107 LYS A O 1
ATOM 825 N N . LEU A 1 108 ? 5.818 1.146 7.706 1.00 50.91 108 LEU A N 1
ATOM 826 C CA . LEU A 1 108 ? 5.517 1.613 9.053 1.00 50.91 108 LEU A CA 1
ATOM 827 C C . LEU A 1 108 ? 6.649 2.544 9.513 1.00 50.91 108 LEU A C 1
ATOM 829 O O . LEU A 1 108 ? 7.831 2.274 9.262 1.00 50.91 108 LEU A O 1
ATOM 833 N N . TYR A 1 109 ? 6.284 3.662 10.142 1.00 37.62 109 TYR A N 1
ATOM 834 C CA . TYR A 1 109 ? 7.238 4.571 10.778 1.00 37.62 109 TYR A CA 1
ATOM 835 C C . TYR A 1 109 ? 8.084 3.768 11.783 1.00 37.62 109 TYR A C 1
ATOM 837 O O . TYR A 1 109 ? 7.526 3.082 12.635 1.00 37.62 109 TYR A O 1
ATOM 845 N N . ALA A 1 110 ? 9.415 3.816 11.668 1.00 37.44 110 ALA A N 1
ATOM 846 C CA . ALA A 1 110 ? 10.303 3.266 12.694 1.00 37.44 110 ALA A CA 1
ATOM 847 C C . ALA A 1 110 ? 10.688 4.367 13.682 1.00 37.44 110 ALA A C 1
ATOM 849 O O . ALA A 1 110 ? 10.934 5.506 13.280 1.00 37.44 110 ALA A O 1
ATOM 850 N N . VAL A 1 111 ? 10.744 3.997 14.960 1.00 36.00 111 VAL A N 1
ATOM 851 C CA . VAL A 1 111 ? 11.181 4.845 16.075 1.00 36.00 111 VAL A CA 1
ATOM 852 C C . VAL A 1 111 ? 12.644 5.274 15.877 1.00 36.00 111 VAL A C 1
ATOM 854 O O . VAL A 1 111 ? 13.446 4.543 15.291 1.00 36.00 111 VAL A O 1
ATOM 857 N N . GLU A 1 112 ? 12.970 6.467 16.381 1.00 40.88 112 GLU A N 1
ATOM 858 C CA . GLU A 1 112 ? 14.136 7.337 16.124 1.00 40.88 112 GLU A CA 1
ATOM 859 C C . GLU A 1 112 ? 15.552 6.724 16.214 1.00 40.88 112 GLU A C 1
ATOM 861 O O . GLU A 1 112 ? 16.530 7.412 15.931 1.00 40.88 112 GLU A O 1
ATOM 866 N N . SER A 1 113 ? 15.716 5.441 16.543 1.00 39.16 113 SER A N 1
ATOM 867 C CA . SER A 1 113 ? 17.030 4.795 16.672 1.00 39.16 113 SER A CA 1
ATOM 868 C C . SER A 1 113 ? 17.457 3.945 15.468 1.00 39.16 113 SER A C 1
ATOM 870 O O . SER A 1 113 ? 18.636 3.593 15.373 1.00 39.16 113 SER A O 1
ATOM 872 N N . ARG A 1 114 ? 16.563 3.636 14.510 1.00 41.62 114 ARG A N 1
ATOM 873 C CA . ARG A 1 114 ? 16.930 3.005 13.223 1.00 41.62 114 ARG A CA 1
ATOM 874 C C . ARG A 1 114 ? 16.045 3.507 12.078 1.00 41.62 114 ARG A C 1
ATOM 876 O O . ARG A 1 114 ? 14.827 3.372 12.162 1.00 41.62 114 ARG A O 1
ATOM 883 N N . PRO A 1 115 ? 16.613 4.015 10.969 1.00 52.53 115 PRO A N 1
ATOM 884 C CA . PRO A 1 115 ? 15.804 4.378 9.814 1.00 52.53 115 PRO A CA 1
ATOM 885 C C . PRO A 1 115 ? 15.116 3.124 9.255 1.00 52.53 115 PRO A C 1
ATOM 887 O O . PRO A 1 115 ? 15.787 2.173 8.856 1.00 52.53 115 PRO A O 1
ATOM 890 N N . SER A 1 116 ? 13.779 3.122 9.198 1.00 64.38 116 SER A N 1
ATOM 891 C CA . SER A 1 116 ? 13.020 2.124 8.430 1.00 64.38 116 SER A CA 1
ATOM 892 C C . SER A 1 116 ? 13.484 2.219 6.978 1.00 64.38 116 SER A C 1
ATOM 894 O O . SER A 1 116 ? 13.290 3.256 6.338 1.00 64.38 116 SER A O 1
ATOM 896 N N . LEU A 1 117 ? 14.162 1.194 6.456 1.00 75.88 117 LEU A N 1
ATOM 897 C CA . LEU A 1 117 ? 14.672 1.156 5.078 1.00 75.88 117 LEU A CA 1
ATOM 898 C C . LEU A 1 117 ? 13.639 0.523 4.147 1.00 75.88 117 LEU A C 1
ATOM 900 O O . LEU A 1 117 ? 12.883 -0.346 4.564 1.00 75.88 117 LEU A O 1
ATOM 904 N N . PHE A 1 118 ? 13.546 1.001 2.897 1.00 83.88 118 PHE A N 1
ATOM 905 C CA . PHE A 1 118 ? 12.571 0.434 1.952 1.00 83.88 118 PHE A CA 1
ATOM 906 C C . PHE A 1 118 ? 13.066 -0.949 1.577 1.00 83.88 118 PHE A C 1
ATOM 908 O O . PHE A 1 118 ? 14.284 -1.171 1.575 1.00 83.88 118 PHE A O 1
ATOM 915 N N . ASN A 1 119 ? 12.151 -1.860 1.263 1.00 87.12 119 ASN A N 1
ATOM 916 C CA . ASN A 1 119 ? 12.516 -3.174 0.765 1.00 87.12 119 ASN A CA 1
ATOM 917 C C . ASN A 1 119 ? 13.444 -3.000 -0.441 1.00 87.12 119 ASN A C 1
ATOM 919 O O . ASN A 1 119 ? 13.268 -2.104 -1.273 1.00 87.12 119 ASN A O 1
ATOM 923 N N . ALA A 1 120 ? 14.506 -3.801 -0.456 1.00 89.31 120 ALA A N 1
ATOM 924 C CA . ALA A 1 120 ? 15.419 -3.820 -1.580 1.00 89.31 120 ALA A CA 1
ATOM 925 C C . ALA A 1 120 ? 14.794 -4.663 -2.680 1.00 89.31 120 ALA A C 1
ATOM 927 O O . ALA A 1 120 ? 14.226 -5.710 -2.385 1.00 89.31 120 ALA A O 1
ATOM 928 N N . HIS A 1 121 ? 14.970 -4.248 -3.925 1.00 91.94 121 HIS A N 1
ATOM 929 C CA . HIS A 1 121 ? 14.682 -5.105 -5.064 1.00 91.94 121 HIS A CA 1
ATOM 930 C C . HIS A 1 121 ? 15.944 -5.313 -5.886 1.00 91.94 121 HIS A C 1
ATOM 932 O O . HIS A 1 121 ? 16.908 -4.540 -5.830 1.00 91.94 121 HIS A O 1
ATOM 938 N N . ARG A 1 122 ? 15.927 -6.375 -6.681 1.00 90.88 122 ARG A N 1
ATOM 939 C CA . ARG A 1 122 ? 17.007 -6.710 -7.597 1.00 90.88 122 ARG A CA 1
ATOM 940 C C . ARG A 1 122 ? 17.038 -5.737 -8.783 1.00 90.88 122 ARG A C 1
ATOM 942 O O . ARG A 1 122 ? 15.989 -5.366 -9.312 1.00 90.88 122 ARG A O 1
ATOM 949 N N . LEU A 1 123 ? 18.233 -5.328 -9.215 1.00 90.44 123 LEU A N 1
ATOM 950 C CA . LEU A 1 123 ? 18.397 -4.554 -10.453 1.00 90.44 123 LEU A CA 1
ATOM 951 C C . LEU A 1 123 ? 18.084 -5.410 -11.698 1.00 90.44 123 LEU A C 1
ATOM 953 O O . LEU A 1 123 ? 18.416 -6.601 -11.698 1.00 90.44 123 LEU A O 1
ATOM 957 N N . PRO A 1 124 ? 17.508 -4.820 -12.760 1.00 90.25 124 PRO A N 1
ATOM 958 C CA . PRO A 1 124 ? 17.190 -5.541 -13.990 1.00 90.25 124 PRO A CA 1
ATOM 959 C C . PRO A 1 124 ? 18.461 -5.930 -14.763 1.00 90.25 124 PRO A C 1
ATOM 961 O O . PRO A 1 124 ? 19.541 -5.385 -14.521 1.00 90.25 124 PRO A O 1
ATOM 964 N N . LEU A 1 125 ? 18.327 -6.855 -15.720 1.00 87.75 125 LEU A N 1
ATOM 965 C CA . LEU A 1 125 ? 19.404 -7.312 -16.619 1.00 87.75 125 LEU A CA 1
ATOM 966 C C . LEU A 1 125 ? 20.620 -7.948 -15.914 1.00 87.75 125 LEU A C 1
ATOM 968 O O . LEU A 1 125 ? 21.736 -7.960 -16.438 1.00 87.75 125 LEU A O 1
ATOM 972 N N . GLN A 1 126 ? 20.417 -8.473 -14.708 1.00 88.25 126 GLN A N 1
ATOM 973 C CA . GLN A 1 126 ? 21.356 -9.386 -14.055 1.00 88.25 126 GLN A CA 1
ATOM 974 C C . GLN A 1 126 ? 21.076 -10.836 -14.477 1.00 88.25 126 GLN A C 1
ATOM 976 O O . GLN A 1 126 ? 20.073 -11.099 -15.125 1.00 88.25 126 GLN A O 1
ATOM 981 N N . ALA A 1 127 ? 21.932 -11.796 -14.110 1.00 84.56 127 ALA A N 1
ATOM 982 C CA . ALA A 1 127 ? 21.769 -13.205 -14.503 1.00 84.56 127 ALA A CA 1
ATOM 983 C C . ALA A 1 127 ? 20.352 -13.756 -14.201 1.00 84.56 127 ALA A C 1
ATOM 985 O O . ALA A 1 127 ? 19.933 -13.776 -13.048 1.00 84.56 127 ALA A O 1
ATOM 986 N N . GLY A 1 128 ? 19.592 -14.157 -15.218 1.00 83.75 128 GLY A N 1
ATOM 987 C CA . GLY A 1 128 ? 18.202 -14.604 -15.044 1.00 83.75 128 GLY A CA 1
ATOM 988 C C . GLY A 1 128 ? 17.144 -13.497 -15.017 1.00 83.75 128 GLY A C 1
ATOM 989 O O . GLY A 1 128 ? 15.967 -13.769 -14.801 1.00 83.75 128 GLY A O 1
ATOM 990 N N . SER A 1 129 ? 17.538 -12.243 -15.240 1.00 88.69 129 SER A N 1
ATOM 991 C CA . SER A 1 129 ? 16.637 -11.120 -15.495 1.00 88.69 129 SER A CA 1
ATOM 992 C C . SER A 1 129 ? 16.699 -10.743 -16.972 1.00 88.69 129 SER A C 1
ATOM 994 O O . SER A 1 129 ? 17.703 -10.213 -17.448 1.00 88.69 129 SER A O 1
ATOM 996 N N . TRP A 1 130 ? 15.618 -11.019 -17.691 1.00 91.06 130 TRP A N 1
ATOM 997 C CA . TRP A 1 130 ? 15.479 -10.788 -19.123 1.00 91.06 130 TRP A CA 1
ATOM 998 C C . TRP A 1 130 ? 14.368 -9.784 -19.373 1.00 91.06 130 TRP A C 1
ATOM 1000 O O . TRP A 1 130 ? 13.353 -9.796 -18.680 1.00 91.06 130 TRP A O 1
ATOM 1010 N N . LEU A 1 131 ? 14.551 -8.924 -20.368 1.00 93.62 131 LEU A N 1
ATOM 1011 C CA . LEU A 1 131 ? 13.497 -8.031 -20.831 1.00 93.62 131 LEU A CA 1
ATOM 1012 C C . LEU A 1 131 ? 12.355 -8.861 -21.438 1.00 93.62 131 LEU A C 1
ATOM 1014 O O . LEU A 1 131 ? 12.611 -9.870 -22.093 1.00 93.62 131 LEU A O 1
ATOM 1018 N N . LEU A 1 132 ? 11.112 -8.440 -21.226 1.00 93.69 132 LEU A N 1
ATOM 1019 C CA . LEU A 1 132 ? 9.920 -9.133 -21.709 1.00 93.69 132 LEU A CA 1
ATOM 1020 C C . LEU A 1 132 ? 9.188 -8.303 -22.771 1.00 93.69 132 LEU A C 1
ATOM 1022 O O . LEU A 1 132 ? 9.151 -7.073 -22.696 1.00 93.69 132 LEU A O 1
ATOM 1026 N N . ASN A 1 133 ? 8.592 -8.978 -23.755 1.00 91.94 133 ASN A N 1
ATOM 1027 C CA . ASN A 1 133 ? 7.665 -8.359 -24.707 1.00 91.94 133 ASN A CA 1
ATOM 1028 C C . ASN A 1 133 ? 6.236 -8.248 -24.129 1.00 91.94 133 ASN A C 1
ATOM 1030 O O . ASN A 1 133 ? 5.986 -8.590 -22.973 1.00 91.94 133 ASN A O 1
ATOM 1034 N N . ALA A 1 134 ? 5.285 -7.777 -24.944 1.00 89.06 134 ALA A N 1
ATOM 1035 C CA . ALA A 1 134 ? 3.880 -7.627 -24.548 1.00 89.06 134 ALA A CA 1
ATOM 1036 C C . ALA A 1 134 ? 3.192 -8.958 -24.178 1.00 89.06 134 ALA A C 1
ATOM 1038 O O . ALA A 1 134 ? 2.255 -8.960 -23.385 1.00 89.06 134 ALA A O 1
ATOM 1039 N N . ASP A 1 135 ? 3.687 -10.081 -24.704 1.00 90.31 135 ASP A N 1
ATOM 1040 C CA . ASP A 1 135 ? 3.213 -11.435 -24.397 1.00 90.31 135 ASP A CA 1
ATOM 1041 C C . ASP A 1 135 ? 3.953 -12.0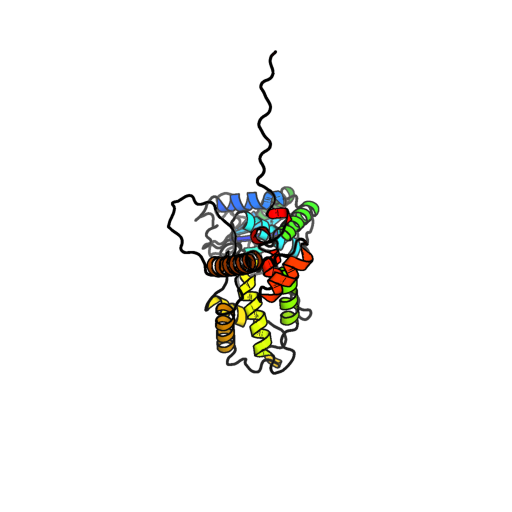71 -23.204 1.00 90.31 135 ASP A C 1
ATOM 1043 O O . ASP A 1 135 ? 3.796 -13.263 -22.937 1.00 90.31 135 ASP A O 1
ATOM 1047 N N . PHE A 1 136 ? 4.765 -11.292 -22.479 1.00 90.94 136 PHE A N 1
ATOM 1048 C CA . PHE A 1 136 ? 5.605 -11.735 -21.359 1.00 90.94 136 PHE A CA 1
ATOM 1049 C C . PHE A 1 136 ? 6.614 -12.831 -21.725 1.00 90.94 136 PHE A C 1
ATOM 1051 O O . PHE A 1 136 ? 7.032 -13.622 -20.880 1.00 90.94 136 PHE A O 1
ATOM 1058 N N . GLN A 1 137 ? 7.040 -12.865 -22.987 1.00 91.00 137 GLN A N 1
ATOM 1059 C CA . GLN A 1 137 ? 8.104 -13.744 -23.452 1.00 91.00 137 GLN A CA 1
ATOM 1060 C C . GLN A 1 137 ? 9.458 -13.027 -23.380 1.00 91.00 137 GLN A C 1
ATOM 1062 O O . GLN A 1 137 ? 9.534 -11.841 -23.726 1.00 91.00 137 GLN A O 1
ATOM 1067 N N . PRO A 1 138 ? 10.534 -13.722 -22.963 1.00 90.44 138 PRO A N 1
ATOM 1068 C CA . PRO A 1 138 ? 11.875 -13.158 -22.960 1.00 90.44 138 PRO A CA 1
ATOM 1069 C C . PRO A 1 138 ? 12.294 -12.708 -24.355 1.00 90.44 138 PRO A C 1
ATOM 1071 O O . PRO A 1 138 ? 12.253 -13.478 -25.314 1.00 90.44 138 PRO A O 1
ATOM 1074 N N . ILE A 1 139 ? 12.743 -11.464 -24.447 1.00 89.62 139 ILE A N 1
ATOM 1075 C CA . ILE A 1 139 ? 13.390 -10.919 -25.631 1.00 89.62 139 ILE A CA 1
ATOM 1076 C C . ILE A 1 139 ? 14.843 -10.614 -25.316 1.00 89.62 139 ILE A C 1
ATOM 1078 O O . ILE A 1 139 ? 15.217 -10.283 -24.187 1.00 89.62 139 ILE A O 1
ATOM 1082 N N . TRP A 1 140 ? 15.682 -10.720 -26.341 1.00 78.00 140 TRP A N 1
ATOM 1083 C CA . TRP A 1 140 ? 17.057 -10.280 -26.213 1.00 78.00 140 TRP A CA 1
ATOM 1084 C C . TRP A 1 140 ? 17.068 -8.764 -26.012 1.00 78.00 140 TRP A C 1
ATOM 1086 O O . TRP A 1 140 ? 16.599 -8.012 -26.863 1.00 78.00 140 TRP A O 1
ATOM 1096 N N . GLY A 1 141 ? 17.568 -8.328 -24.860 1.00 69.56 141 GLY A N 1
ATOM 1097 C CA . GLY A 1 141 ? 17.678 -6.922 -24.509 1.00 69.56 141 GLY A CA 1
ATOM 1098 C C . GLY A 1 141 ? 19.094 -6.626 -24.056 1.00 69.56 141 GLY A C 1
ATOM 1099 O O . GLY A 1 141 ? 19.562 -7.173 -23.058 1.00 69.56 141 GLY A O 1
ATOM 1100 N N . ASP A 1 142 ? 19.777 -5.750 -24.783 1.00 81.94 142 ASP A N 1
ATOM 1101 C CA . ASP A 1 142 ? 20.986 -5.118 -24.282 1.00 81.94 142 ASP A CA 1
ATOM 1102 C C . ASP A 1 142 ? 20.624 -3.927 -23.374 1.00 81.94 142 ASP A C 1
ATOM 1104 O O . ASP A 1 142 ? 19.465 -3.516 -23.239 1.00 81.94 142 ASP A O 1
ATOM 1108 N N . ARG A 1 143 ? 21.636 -3.342 -22.728 1.00 87.50 143 ARG A N 1
ATOM 1109 C CA . ARG A 1 143 ? 21.439 -2.164 -21.869 1.00 87.50 143 ARG A CA 1
ATOM 1110 C C . ARG A 1 143 ? 20.808 -0.994 -22.631 1.00 87.50 143 ARG A C 1
ATOM 1112 O O . ARG A 1 143 ? 20.021 -0.252 -22.049 1.00 87.50 143 ARG A O 1
ATOM 1119 N N . SER A 1 144 ? 21.133 -0.841 -23.912 1.00 90.25 144 SER A N 1
ATOM 1120 C CA . SER A 1 144 ? 20.616 0.230 -24.768 1.00 90.25 144 SER A CA 1
ATOM 1121 C C . SER A 1 144 ? 19.108 0.091 -24.972 1.00 90.25 144 SER A C 1
ATOM 1123 O O . SER A 1 144 ? 18.375 1.058 -24.774 1.00 90.25 144 SER A O 1
ATOM 1125 N N . SER A 1 145 ? 18.646 -1.122 -25.278 1.00 90.50 145 SER A N 1
ATOM 1126 C CA . SER A 1 145 ? 17.230 -1.452 -25.471 1.00 90.50 145 SER A CA 1
ATOM 1127 C C . SER A 1 145 ? 16.423 -1.190 -24.200 1.00 90.50 145 SER A C 1
ATOM 1129 O O . SER A 1 145 ? 15.370 -0.555 -24.244 1.00 90.50 145 SER A O 1
ATOM 1131 N N . PHE A 1 146 ? 16.953 -1.585 -23.037 1.00 92.25 146 PHE A N 1
ATOM 1132 C CA . PHE 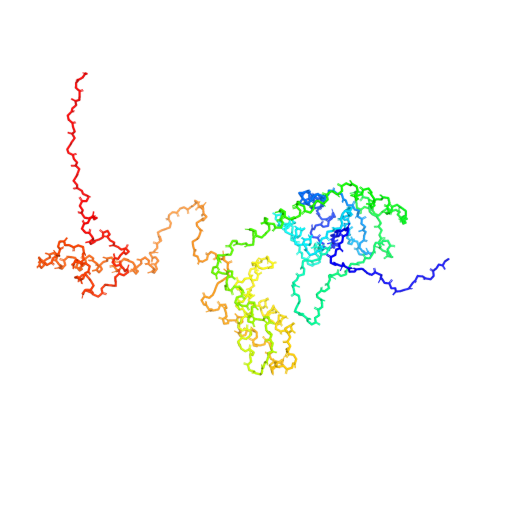A 1 146 ? 16.304 -1.296 -21.756 1.00 92.25 146 PHE A CA 1
ATOM 1133 C C . PHE A 1 146 ? 16.183 0.209 -21.492 1.00 92.25 146 PHE A C 1
ATOM 1135 O O . PHE A 1 146 ? 15.118 0.676 -21.099 1.00 92.25 146 PHE A O 1
ATOM 1142 N N . VAL A 1 147 ? 17.236 0.994 -21.748 1.00 94.06 147 VAL A N 1
ATOM 1143 C CA . VAL A 1 147 ? 17.190 2.457 -21.574 1.00 94.06 147 VAL A CA 1
ATOM 1144 C C . VAL A 1 147 ? 16.213 3.113 -22.553 1.00 94.06 147 VAL A C 1
ATOM 1146 O O . VAL A 1 147 ? 15.534 4.070 -22.182 1.00 94.06 147 VAL A O 1
ATOM 1149 N N . GLN A 1 148 ? 16.099 2.608 -23.783 1.00 94.06 148 GLN A N 1
ATOM 1150 C CA . GLN A 1 148 ? 15.107 3.093 -24.747 1.00 94.06 148 GLN A CA 1
ATOM 1151 C C . GLN A 1 148 ? 13.680 2.832 -24.258 1.00 94.06 148 GLN A C 1
ATOM 1153 O O . GLN A 1 148 ? 12.875 3.763 -24.217 1.00 94.06 148 GLN A O 1
ATOM 1158 N N . HIS A 1 149 ? 13.384 1.608 -23.808 1.00 94.56 149 HIS A N 1
ATOM 1159 C CA . HIS A 1 149 ? 12.083 1.279 -23.220 1.00 94.56 149 HIS A CA 1
ATOM 1160 C C . HIS A 1 149 ? 11.808 2.093 -21.953 1.00 94.56 149 HIS A C 1
ATOM 1162 O O . HIS A 1 149 ? 10.684 2.542 -21.748 1.00 94.56 149 HIS A O 1
ATOM 1168 N N . TRP A 1 150 ? 12.836 2.359 -21.144 1.00 95.88 150 TRP A N 1
ATOM 1169 C CA . TRP A 1 150 ? 12.721 3.210 -19.963 1.00 95.88 150 TRP A CA 1
ATOM 1170 C C . TRP A 1 150 ? 12.315 4.625 -20.317 1.00 95.88 150 TRP A C 1
ATOM 1172 O O . TRP A 1 150 ? 11.348 5.131 -19.761 1.00 95.88 150 TRP A O 1
ATOM 1182 N N . ARG A 1 151 ? 13.006 5.257 -21.268 1.00 96.75 151 ARG A N 1
ATOM 1183 C CA . ARG A 1 151 ? 12.669 6.613 -21.718 1.00 96.75 151 ARG A CA 1
ATOM 1184 C C . ARG A 1 151 ? 11.281 6.675 -22.348 1.00 96.75 151 ARG A C 1
ATOM 1186 O O . ARG A 1 151 ? 10.567 7.646 -22.130 1.00 96.75 151 ARG A O 1
ATOM 1193 N N . PHE A 1 152 ? 10.888 5.639 -23.089 1.00 96.12 152 PHE A N 1
ATOM 1194 C CA . PHE A 1 152 ? 9.552 5.549 -23.672 1.00 96.12 152 PHE A CA 1
ATOM 1195 C C . PHE A 1 152 ? 8.458 5.416 -22.604 1.00 96.12 152 PHE A C 1
ATOM 1197 O O . PHE A 1 152 ? 7.463 6.131 -22.649 1.00 96.12 152 PHE A O 1
ATOM 1204 N N . ALA A 1 153 ? 8.630 4.535 -21.617 1.00 96.75 153 ALA A N 1
ATOM 1205 C CA . ALA A 1 153 ? 7.680 4.424 -20.512 1.00 96.75 153 ALA A CA 1
ATOM 1206 C C . ALA A 1 153 ? 7.654 5.711 -19.669 1.00 96.75 153 ALA A C 1
ATOM 1208 O O . ALA A 1 153 ? 6.584 6.177 -19.289 1.00 96.75 153 ALA A O 1
ATOM 1209 N N . GLN A 1 154 ? 8.817 6.331 -19.460 1.00 97.31 154 GLN A N 1
ATOM 1210 C CA . GLN A 1 154 ? 8.960 7.570 -18.703 1.00 97.31 154 GLN A CA 1
ATOM 1211 C C . GLN A 1 154 ? 8.214 8.737 -19.351 1.00 97.31 154 GLN A C 1
ATOM 1213 O O . GLN A 1 154 ? 7.568 9.491 -18.637 1.00 97.31 154 GLN A O 1
ATOM 1218 N N . SER A 1 155 ? 8.255 8.866 -20.682 1.00 96.25 155 SER A N 1
ATOM 1219 C CA . SER A 1 155 ? 7.537 9.932 -21.397 1.00 96.25 155 SER A CA 1
ATOM 1220 C C . SER A 1 155 ? 6.022 9.727 -21.446 1.00 96.25 155 SER A C 1
ATOM 1222 O O . SER A 1 155 ? 5.279 10.662 -21.732 1.00 96.25 155 SER A O 1
ATOM 1224 N N . ARG A 1 156 ? 5.555 8.500 -21.193 1.00 96.50 156 ARG A N 1
ATOM 1225 C CA . ARG A 1 156 ? 4.130 8.151 -21.136 1.00 96.50 156 ARG A CA 1
ATOM 1226 C C . ARG A 1 156 ? 3.543 8.326 -19.739 1.00 96.50 156 ARG A C 1
ATOM 1228 O O . ARG A 1 156 ? 2.343 8.553 -19.629 1.00 96.50 156 ARG A O 1
ATOM 1235 N N . ASN A 1 157 ? 4.365 8.196 -18.701 1.00 96.44 157 ASN A N 1
ATOM 1236 C CA . ASN A 1 157 ? 3.934 8.276 -17.314 1.00 96.44 157 ASN A CA 1
ATOM 1237 C C . ASN A 1 157 ? 4.013 9.716 -16.796 1.00 96.44 157 ASN A C 1
ATOM 1239 O O . ASN A 1 157 ? 5.078 10.187 -16.392 1.00 96.44 157 ASN A O 1
ATOM 1243 N N . ASP A 1 158 ? 2.867 10.391 -16.759 1.00 93.62 158 ASP A N 1
ATOM 1244 C CA . ASP A 1 158 ? 2.733 11.742 -16.212 1.00 93.62 158 ASP A CA 1
ATOM 1245 C C . ASP A 1 158 ? 2.251 11.694 -14.757 1.00 93.62 158 ASP A C 1
ATOM 1247 O O . ASP A 1 158 ? 1.074 11.891 -14.438 1.00 93.62 158 ASP A O 1
ATOM 1251 N N . LEU A 1 159 ? 3.178 11.381 -13.850 1.00 91.38 159 LEU A N 1
ATOM 1252 C CA . LEU A 1 159 ? 2.882 11.371 -12.424 1.00 91.38 159 LEU A CA 1
ATOM 1253 C C . LEU A 1 159 ? 2.958 12.793 -11.856 1.00 91.38 159 LEU A C 1
ATOM 1255 O O . LEU A 1 159 ? 4.021 13.294 -11.479 1.00 91.38 159 LEU A O 1
ATOM 1259 N N . SER A 1 160 ? 1.793 13.428 -11.735 1.00 87.38 160 SER A N 1
ATOM 1260 C CA . SER A 1 160 ? 1.657 14.735 -11.096 1.00 87.38 160 SER A CA 1
ATOM 1261 C C . SER A 1 160 ? 1.587 14.625 -9.571 1.00 87.38 160 SER A C 1
ATOM 1263 O O . SER A 1 160 ? 0.749 13.913 -9.008 1.00 87.38 160 SER A O 1
ATOM 1265 N N . THR A 1 161 ? 2.387 15.433 -8.867 1.00 83.12 161 THR A N 1
ATOM 1266 C CA . THR A 1 161 ? 2.309 15.570 -7.401 1.00 83.12 161 THR A CA 1
ATOM 1267 C C . THR A 1 161 ? 0.916 16.021 -6.933 1.00 83.12 161 THR A C 1
ATOM 1269 O O . THR A 1 161 ? 0.511 15.731 -5.805 1.00 83.12 161 THR A O 1
ATOM 1272 N N . VAL A 1 162 ? 0.146 16.713 -7.783 1.00 86.00 162 VAL A N 1
ATOM 1273 C CA . VAL A 1 162 ? -1.241 17.094 -7.472 1.00 86.00 162 VAL A CA 1
ATOM 1274 C C . VAL A 1 162 ? -2.140 15.860 -7.437 1.00 86.00 162 VAL A C 1
ATOM 1276 O O . VAL A 1 162 ? -2.840 15.669 -6.440 1.00 86.00 162 VAL A O 1
ATOM 1279 N N . SER A 1 163 ? -2.082 15.010 -8.466 1.00 85.81 163 SER A N 1
ATOM 1280 C CA . SER A 1 163 ? -2.842 13.755 -8.545 1.00 85.81 163 SER A CA 1
ATOM 1281 C C . SER A 1 163 ? -2.478 12.822 -7.392 1.00 85.81 163 SER A C 1
ATOM 1283 O O . SER A 1 163 ? -3.364 12.334 -6.689 1.00 85.81 163 SER A O 1
ATOM 1285 N N . LEU A 1 164 ? -1.179 12.684 -7.096 1.00 86.31 164 LEU A N 1
ATOM 1286 C CA . LEU A 1 164 ? -0.688 11.920 -5.948 1.00 86.31 164 LEU A CA 1
ATOM 1287 C C . LEU A 1 164 ? -1.304 12.420 -4.631 1.00 86.31 164 LEU A C 1
ATOM 1289 O O . LEU A 1 164 ? -1.882 11.643 -3.873 1.00 86.31 164 LEU A O 1
ATOM 1293 N N . ARG A 1 165 ? -1.272 13.733 -4.368 1.00 82.88 165 ARG A N 1
ATOM 1294 C CA . ARG A 1 165 ? -1.878 14.318 -3.158 1.00 82.88 165 ARG A CA 1
ATOM 1295 C C . ARG A 1 165 ? -3.398 14.170 -3.118 1.00 82.88 165 ARG A C 1
ATOM 1297 O O . ARG A 1 165 ? -3.956 14.019 -2.031 1.00 82.88 165 ARG A O 1
ATOM 1304 N N . GLN A 1 166 ? -4.087 14.259 -4.255 1.00 85.12 166 GLN A N 1
ATOM 1305 C CA . GLN A 1 166 ? -5.538 14.061 -4.328 1.00 85.12 166 GLN A CA 1
ATOM 1306 C C . GLN A 1 166 ? -5.912 12.625 -3.970 1.00 85.12 166 GLN A C 1
ATOM 1308 O O . GLN A 1 166 ? -6.788 12.428 -3.125 1.00 85.12 166 GLN A O 1
ATOM 1313 N N . ILE A 1 167 ? -5.201 11.647 -4.535 1.00 83.06 167 ILE A N 1
ATOM 1314 C CA . ILE A 1 167 ? -5.353 10.235 -4.189 1.00 83.06 167 ILE A CA 1
ATOM 1315 C C . ILE A 1 167 ? -5.073 10.058 -2.703 1.00 83.06 167 ILE A C 1
ATOM 1317 O O . ILE A 1 167 ? -5.949 9.588 -1.993 1.00 83.06 167 ILE A O 1
ATOM 1321 N N . LEU A 1 168 ? -3.955 10.558 -2.172 1.00 79.31 168 LEU A N 1
ATOM 1322 C CA . LEU A 1 168 ? -3.651 10.466 -0.738 1.00 79.31 168 LEU A CA 1
ATOM 1323 C C . LEU A 1 168 ? -4.728 11.091 0.159 1.00 79.31 168 LEU A C 1
ATOM 1325 O O . LEU A 1 168 ? -5.021 10.561 1.228 1.00 79.31 168 LEU A O 1
ATOM 1329 N N . LYS A 1 169 ? -5.365 12.192 -0.255 1.00 74.25 169 LYS A N 1
ATOM 1330 C CA . LYS A 1 169 ? -6.517 12.761 0.468 1.00 74.25 169 LYS A CA 1
ATOM 1331 C C . LYS A 1 169 ? -7.734 11.834 0.428 1.00 74.25 169 LYS A C 1
ATOM 1333 O O . LYS A 1 169 ? -8.448 11.748 1.423 1.00 74.25 169 LYS A O 1
ATOM 1338 N N . GLN A 1 170 ? -7.987 11.156 -0.689 1.00 67.75 170 GLN A N 1
ATOM 1339 C CA . GLN A 1 170 ? -9.043 10.145 -0.793 1.00 67.75 170 GLN A CA 1
ATOM 1340 C C . GLN A 1 170 ? -8.707 8.891 0.025 1.00 67.75 170 GLN A C 1
ATOM 1342 O O . GLN A 1 170 ? -9.579 8.395 0.731 1.00 67.75 170 GLN A O 1
ATOM 1347 N N . VAL A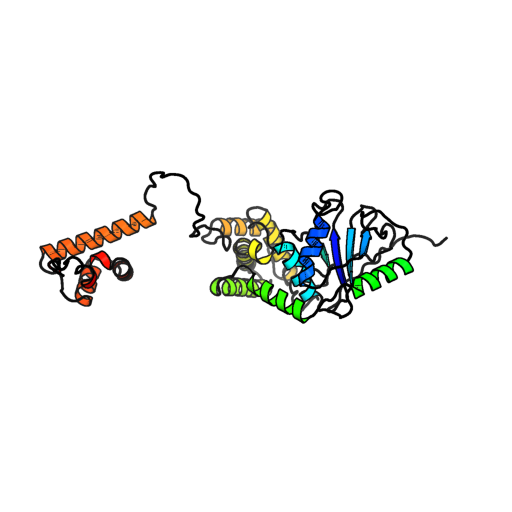 1 171 ? -7.447 8.446 0.010 1.00 61.62 171 VAL A N 1
ATOM 1348 C CA . VAL A 1 171 ? -6.919 7.356 0.842 1.00 61.62 171 VAL A CA 1
ATOM 1349 C C . VAL A 1 171 ? -7.116 7.675 2.316 1.00 61.62 171 VAL A C 1
ATOM 1351 O O . VAL A 1 171 ? -7.716 6.873 3.013 1.00 61.62 171 VAL A O 1
ATOM 1354 N N . LYS A 1 172 ? -6.736 8.877 2.777 1.00 53.59 172 LYS A N 1
ATOM 1355 C CA . LYS A 1 172 ? -6.967 9.352 4.156 1.00 53.59 172 LYS A CA 1
ATOM 1356 C C . LYS A 1 172 ? -8.446 9.485 4.528 1.00 53.59 172 LYS A C 1
ATOM 1358 O O . LYS A 1 172 ? -8.778 9.459 5.706 1.00 53.59 172 LYS A O 1
ATOM 1363 N N . ARG A 1 173 ? -9.347 9.622 3.549 1.00 49.25 173 ARG A N 1
ATOM 1364 C CA . ARG A 1 173 ? -10.807 9.600 3.766 1.00 49.25 173 ARG A CA 1
ATOM 1365 C C . ARG A 1 173 ? -11.386 8.180 3.780 1.00 49.25 173 ARG A C 1
ATOM 1367 O O . ARG A 1 173 ? -12.495 7.998 4.278 1.00 49.25 173 ARG A O 1
ATOM 1374 N N . LYS A 1 174 ? -10.654 7.203 3.236 1.00 44.72 174 LYS A N 1
ATOM 1375 C CA . LYS A 1 174 ? -11.033 5.795 3.105 1.00 44.72 174 LYS A CA 1
ATOM 1376 C C . LYS A 1 174 ? -10.470 4.814 4.155 1.00 44.72 174 LYS A C 1
ATOM 1378 O O . LYS A 1 174 ? -10.870 3.658 4.036 1.00 44.72 174 LYS A O 1
ATOM 1383 N N . PRO A 1 175 ? -9.665 5.144 5.194 1.00 45.38 175 PRO A N 1
ATOM 1384 C CA . PRO A 1 175 ? -9.336 4.140 6.188 1.00 45.38 175 PRO A CA 1
ATOM 1385 C C . PRO A 1 175 ? -10.569 4.046 7.089 1.00 45.38 175 PRO A C 1
ATOM 1387 O O . PRO A 1 175 ? -10.766 4.826 8.016 1.00 45.38 175 PRO A O 1
ATOM 1390 N N . TYR A 1 176 ? -11.502 3.182 6.707 1.00 48.12 176 TYR A N 1
ATOM 1391 C CA . TYR A 1 176 ? -12.611 2.726 7.533 1.00 48.12 176 TYR A CA 1
ATOM 1392 C C . TYR A 1 176 ? -13.504 3.772 8.216 1.00 48.12 176 TYR A C 1
ATOM 1394 O O . TYR A 1 176 ? -14.172 3.377 9.152 1.00 48.12 176 TYR A O 1
ATOM 1402 N N . ARG A 1 177 ? -13.575 5.063 7.830 1.00 47.66 177 ARG A N 1
ATOM 1403 C CA . ARG A 1 177 ? -14.274 6.112 8.629 1.00 47.66 177 ARG A CA 1
ATOM 1404 C C . ARG A 1 177 ? -14.185 5.800 10.130 1.00 47.66 177 ARG A C 1
ATOM 1406 O O . ARG A 1 177 ? -15.211 5.673 10.805 1.00 47.66 177 ARG A O 1
ATOM 1413 N N . VAL A 1 178 ? -12.965 5.548 10.614 1.00 54.62 178 VAL A N 1
ATOM 1414 C CA . VAL A 1 178 ? -12.786 5.186 12.013 1.00 54.62 178 VAL A CA 1
ATOM 1415 C C . VAL A 1 178 ? -13.374 6.347 12.802 1.00 54.62 178 VAL A C 1
ATOM 1417 O O . VAL A 1 178 ? -12.968 7.492 12.623 1.00 54.62 178 VAL A O 1
ATOM 1420 N N . SER A 1 179 ? -14.440 6.093 13.565 1.00 64.12 179 SER A N 1
ATOM 1421 C CA . SER A 1 179 ? -15.114 7.169 14.296 1.00 64.12 179 SER A CA 1
ATOM 1422 C C . SER A 1 179 ? -14.065 7.917 15.123 1.00 64.12 179 SER A C 1
ATOM 1424 O O . SER A 1 179 ? -13.158 7.264 15.632 1.00 64.12 179 SER A O 1
ATOM 1426 N N . GLY A 1 180 ? -14.180 9.233 15.330 1.00 62.03 180 GLY A N 1
ATOM 1427 C CA . GLY A 1 180 ? -13.150 9.975 16.083 1.00 62.03 180 GLY A CA 1
ATOM 1428 C C . GLY A 1 180 ? -12.832 9.375 17.467 1.00 62.03 180 GLY A C 1
ATOM 1429 O O . GLY A 1 180 ? -11.723 9.501 17.972 1.00 62.03 180 GLY A O 1
ATOM 1430 N N . ARG A 1 181 ? -13.781 8.632 18.059 1.00 70.56 181 ARG A N 1
ATOM 1431 C CA . ARG A 1 181 ? -13.565 7.835 19.278 1.00 70.56 181 ARG A CA 1
ATOM 1432 C C . ARG A 1 181 ? -12.650 6.626 19.069 1.00 70.56 181 ARG A C 1
ATOM 1434 O O . ARG A 1 181 ? -11.810 6.355 19.916 1.00 70.56 181 ARG A O 1
ATOM 1441 N N . ALA A 1 182 ? -12.827 5.901 17.972 1.00 73.94 182 ALA A N 1
ATOM 1442 C CA . ALA A 1 182 ? -11.994 4.759 17.625 1.00 73.94 182 ALA A CA 1
ATOM 1443 C C . ALA A 1 182 ? -10.610 5.199 17.116 1.00 73.94 182 ALA A C 1
ATOM 1445 O O . ALA A 1 182 ? -9.630 4.541 17.429 1.00 73.94 182 ALA A O 1
ATOM 1446 N N . GLU A 1 183 ? -10.502 6.348 16.442 1.00 68.31 183 GLU A N 1
ATOM 1447 C CA . GLU A 1 183 ? -9.210 6.926 16.049 1.00 68.31 183 GLU A CA 1
ATOM 1448 C C . GLU A 1 183 ? -8.409 7.334 17.287 1.00 68.31 183 GLU A C 1
ATOM 1450 O O . GLU A 1 183 ? -7.251 6.953 17.431 1.00 68.31 183 GLU A O 1
ATOM 1455 N N . LYS A 1 184 ? -9.058 8.012 18.243 1.00 77.12 184 LYS A N 1
ATOM 1456 C CA . LYS A 1 184 ? -8.459 8.282 19.552 1.00 77.12 184 LYS A CA 1
ATOM 1457 C C . LYS A 1 184 ? -8.012 6.991 20.243 1.00 77.12 184 LYS A C 1
ATOM 1459 O O . LYS A 1 184 ? -6.900 6.939 20.744 1.00 77.12 184 LYS A O 1
ATOM 1464 N N . PHE A 1 185 ? -8.842 5.948 20.230 1.00 83.62 185 PHE A N 1
ATOM 1465 C CA . PHE A 1 185 ? -8.495 4.672 20.856 1.00 83.62 185 PHE A CA 1
ATOM 1466 C C . PHE A 1 185 ? -7.273 4.009 20.204 1.00 83.62 185 PHE A C 1
ATOM 1468 O O . PHE A 1 185 ? -6.393 3.540 20.916 1.00 83.62 185 PHE A O 1
ATOM 1475 N N . ILE A 1 186 ? -7.175 4.020 18.871 1.00 77.81 186 ILE A N 1
ATOM 1476 C CA . ILE A 1 186 ? -5.984 3.544 18.152 1.00 77.81 186 ILE A CA 1
ATOM 1477 C C . ILE A 1 186 ? -4.755 4.370 18.543 1.00 77.81 186 ILE A C 1
ATOM 1479 O O . ILE A 1 186 ? -3.713 3.792 18.833 1.00 77.81 186 ILE A O 1
ATOM 1483 N N . ASN A 1 187 ? -4.872 5.699 18.574 1.00 71.38 187 ASN A N 1
ATOM 1484 C CA . ASN A 1 187 ? -3.759 6.585 18.916 1.00 71.38 187 ASN A CA 1
ATOM 1485 C C . ASN A 1 187 ? -3.285 6.379 20.360 1.00 71.38 187 ASN A C 1
ATOM 1487 O O . ASN A 1 187 ? -2.083 6.318 20.593 1.00 71.38 187 ASN A O 1
ATOM 1491 N N . ASP A 1 188 ? -4.209 6.201 21.307 1.00 77.06 188 ASP A N 1
ATOM 1492 C CA . ASP A 1 188 ? -3.889 5.898 22.705 1.00 77.06 188 ASP A CA 1
ATOM 1493 C C . ASP A 1 188 ? -3.159 4.541 22.816 1.00 77.06 188 ASP A C 1
ATOM 1495 O O . ASP A 1 188 ? -2.151 4.429 23.514 1.00 77.06 188 ASP A O 1
ATOM 1499 N N . LEU A 1 189 ? -3.622 3.512 22.089 1.00 81.88 189 LEU A N 1
ATOM 1500 C CA . LEU A 1 189 ? -2.955 2.204 22.037 1.00 81.88 189 LEU A CA 1
ATOM 1501 C C . LEU A 1 189 ? -1.561 2.297 21.405 1.00 81.88 189 LEU A C 1
ATOM 1503 O O . LEU A 1 189 ? -0.622 1.711 21.936 1.00 81.88 189 LEU A O 1
ATOM 1507 N N . ASN A 1 190 ? -1.420 3.028 20.298 1.00 73.00 190 ASN A N 1
ATOM 1508 C CA . ASN A 1 190 ? -0.135 3.228 19.631 1.00 73.00 190 ASN A CA 1
ATOM 1509 C C . ASN A 1 190 ? 0.846 3.953 20.552 1.00 73.00 190 ASN A C 1
ATOM 1511 O O . ASN A 1 190 ? 1.941 3.447 20.740 1.00 73.00 190 ASN A O 1
ATOM 1515 N N . ALA A 1 191 ? 0.446 5.050 21.199 1.00 68.62 191 ALA A N 1
ATOM 1516 C CA . ALA A 1 191 ? 1.316 5.798 22.107 1.00 68.62 191 ALA A CA 1
ATOM 1517 C C . ALA A 1 191 ? 1.833 4.937 23.275 1.00 68.62 191 ALA A C 1
ATOM 1519 O O . ALA A 1 191 ? 2.998 5.034 23.658 1.00 68.62 191 ALA A O 1
ATOM 1520 N N . GLU A 1 192 ? 0.985 4.062 23.831 1.00 74.12 192 GLU A N 1
ATOM 1521 C CA . GLU A 1 192 ? 1.405 3.132 24.886 1.00 74.12 192 GLU A CA 1
ATOM 1522 C C . GLU A 1 192 ? 2.342 2.027 24.367 1.00 74.12 192 GLU A C 1
ATOM 1524 O O . GLU A 1 192 ? 3.256 1.619 25.080 1.00 74.12 192 GLU A O 1
ATOM 1529 N N . ILE A 1 193 ? 2.122 1.533 23.146 1.00 75.06 193 ILE A N 1
ATOM 1530 C CA . ILE A 1 193 ? 2.942 0.480 22.528 1.00 75.06 193 ILE A CA 1
ATOM 1531 C C . ILE A 1 193 ? 4.291 1.037 22.050 1.00 75.06 193 ILE A C 1
ATOM 1533 O O . ILE A 1 193 ? 5.316 0.380 22.215 1.00 75.06 193 ILE A O 1
ATOM 1537 N N . GLU A 1 194 ? 4.304 2.250 21.496 1.00 67.38 194 GLU A N 1
ATOM 1538 C CA . GLU A 1 194 ? 5.476 2.943 20.945 1.00 67.38 194 GLU A CA 1
ATOM 1539 C C . GLU A 1 194 ? 6.553 3.213 21.994 1.00 67.38 194 GLU A C 1
ATOM 1541 O O . GLU A 1 194 ? 7.740 3.146 21.678 1.00 67.38 194 GLU A O 1
ATOM 1546 N N . ALA A 1 195 ? 6.155 3.451 23.248 1.00 69.94 195 ALA A N 1
ATOM 1547 C CA . ALA A 1 195 ? 7.090 3.579 24.363 1.00 69.94 195 ALA A CA 1
ATOM 1548 C C . ALA A 1 195 ? 7.943 2.309 24.566 1.00 69.94 195 ALA A C 1
ATOM 1550 O O . ALA A 1 195 ? 9.036 2.386 25.126 1.00 69.94 195 ALA A O 1
ATOM 1551 N N . GLY A 1 196 ? 7.463 1.154 24.091 1.00 75.38 196 GLY A N 1
ATOM 1552 C CA . GLY A 1 196 ? 8.141 -0.129 24.196 1.00 75.38 196 GLY A CA 1
ATOM 1553 C C . GLY A 1 196 ? 8.331 -0.579 25.642 1.00 75.38 196 GLY A C 1
ATOM 1554 O O . GLY A 1 196 ? 7.506 -0.320 26.520 1.00 75.38 196 GLY A O 1
ATOM 1555 N N . TRP A 1 197 ? 9.426 -1.291 25.883 1.00 82.00 197 TRP A N 1
ATOM 1556 C CA . TRP A 1 197 ? 9.774 -1.834 27.186 1.00 82.00 197 TRP A CA 1
ATOM 1557 C C . TRP A 1 197 ? 10.700 -0.858 27.914 1.00 82.00 197 TRP A C 1
ATOM 1559 O O . TRP A 1 197 ? 11.866 -0.714 27.560 1.00 82.00 197 TRP A O 1
ATOM 1569 N N . THR A 1 198 ? 10.182 -0.187 28.939 1.00 81.50 198 THR A N 1
ATOM 1570 C CA . THR A 1 198 ? 10.918 0.827 29.715 1.00 81.50 198 THR A CA 1
ATOM 1571 C C . THR A 1 198 ? 11.253 0.381 31.137 1.00 81.50 198 THR A C 1
ATOM 1573 O O . THR A 1 198 ? 12.024 1.048 31.824 1.00 81.50 198 THR A O 1
ATOM 1576 N N . GLY A 1 199 ? 10.710 -0.748 31.599 1.00 80.12 199 GLY A N 1
ATOM 1577 C CA . GLY A 1 199 ? 11.007 -1.286 32.922 1.00 80.12 199 GLY A CA 1
ATOM 1578 C C . GLY A 1 199 ? 10.523 -2.718 33.129 1.00 80.12 199 GLY A C 1
ATOM 1579 O O . GLY A 1 199 ? 9.725 -3.255 32.356 1.00 80.12 199 GLY A O 1
ATOM 1580 N N . SER A 1 200 ? 11.003 -3.339 34.205 1.00 76.94 200 SER A N 1
ATOM 1581 C CA . SER A 1 200 ? 10.570 -4.673 34.617 1.00 76.94 200 SER A CA 1
ATOM 1582 C C . SER A 1 200 ? 9.101 -4.662 35.076 1.00 76.94 200 SER A C 1
ATOM 1584 O O . SER A 1 200 ? 8.611 -3.696 35.657 1.00 76.94 200 SER A O 1
ATOM 1586 N N . GLY A 1 201 ? 8.366 -5.740 34.776 1.00 81.12 201 GLY A N 1
ATOM 1587 C CA . GLY A 1 201 ? 6.951 -5.901 35.155 1.00 81.12 201 GLY A CA 1
ATOM 1588 C C . GLY A 1 201 ? 5.919 -5.354 34.155 1.00 81.12 201 GLY A C 1
ATOM 1589 O O . GLY A 1 201 ? 4.719 -5.417 34.418 1.00 81.12 201 GLY A O 1
ATOM 1590 N N . GLN A 1 202 ? 6.345 -4.856 32.991 1.00 84.31 202 GLN A N 1
ATOM 1591 C CA . GLN A 1 202 ? 5.437 -4.284 31.983 1.00 84.31 202 GLN A CA 1
ATOM 1592 C C . GLN A 1 202 ? 4.780 -5.311 31.054 1.00 84.31 202 GLN A C 1
ATOM 1594 O O . GLN A 1 202 ? 3.821 -4.965 30.364 1.00 84.31 202 GLN A O 1
ATOM 1599 N N . THR A 1 203 ? 5.237 -6.568 31.066 1.00 85.62 203 THR A N 1
ATOM 1600 C CA . THR A 1 203 ? 4.805 -7.634 30.145 1.00 85.62 203 THR A CA 1
ATOM 1601 C C . THR A 1 203 ? 3.296 -7.720 30.003 1.00 85.62 203 THR A C 1
ATOM 1603 O O . THR A 1 203 ? 2.779 -7.621 28.897 1.00 85.62 203 THR A O 1
ATOM 1606 N N . ASN A 1 204 ? 2.570 -7.823 31.117 1.00 87.94 204 ASN A N 1
ATOM 1607 C CA . ASN A 1 204 ? 1.119 -7.980 31.072 1.00 87.94 204 ASN A CA 1
ATOM 1608 C C . ASN A 1 204 ? 0.424 -6.757 30.476 1.00 87.94 204 ASN A C 1
ATOM 1610 O O . ASN A 1 204 ? -0.471 -6.890 29.647 1.00 87.94 204 ASN A O 1
ATOM 1614 N N . ARG A 1 205 ? 0.845 -5.550 30.866 1.00 88.38 205 ARG A N 1
ATOM 1615 C CA . ARG A 1 205 ? 0.227 -4.332 30.343 1.00 88.38 205 ARG A CA 1
ATOM 1616 C C . ARG A 1 205 ? 0.497 -4.187 28.849 1.00 88.38 205 ARG A C 1
ATOM 1618 O O . ARG A 1 205 ? -0.443 -3.954 28.095 1.00 88.38 205 ARG A O 1
ATOM 1625 N N . LEU A 1 206 ? 1.752 -4.341 28.433 1.00 86.38 206 LEU A N 1
ATOM 1626 C CA . LEU A 1 206 ? 2.164 -4.125 27.052 1.00 86.38 206 LEU A CA 1
ATOM 1627 C C . LEU A 1 206 ? 1.567 -5.183 26.116 1.00 86.38 206 LEU A C 1
ATOM 1629 O O . LEU A 1 206 ? 0.955 -4.817 25.115 1.00 86.38 206 LEU A O 1
ATOM 1633 N N . LEU A 1 207 ? 1.624 -6.470 26.485 1.00 90.81 207 LEU A N 1
ATOM 1634 C CA . LEU A 1 207 ? 0.974 -7.539 25.719 1.00 90.81 207 LEU A CA 1
ATOM 1635 C C . LEU A 1 207 ? -0.538 -7.335 25.625 1.00 90.81 207 LEU A C 1
ATOM 1637 O O . LEU A 1 207 ? -1.101 -7.510 24.550 1.00 90.81 207 LEU A O 1
ATOM 1641 N N . GLY A 1 208 ? -1.194 -6.880 26.697 1.00 89.81 208 GLY A N 1
ATOM 1642 C CA . GLY A 1 208 ? -2.616 -6.552 26.648 1.00 89.81 208 GLY A CA 1
ATOM 1643 C C . GLY A 1 208 ? -2.944 -5.421 25.669 1.00 89.81 208 GLY A C 1
ATOM 1644 O O . GLY A 1 208 ? -3.946 -5.499 24.956 1.00 89.81 208 GLY A O 1
ATOM 1645 N N . ARG A 1 209 ? -2.103 -4.380 25.582 1.00 89.38 209 ARG A N 1
ATOM 1646 C CA . ARG A 1 209 ? -2.278 -3.291 24.603 1.00 89.38 209 ARG A CA 1
ATOM 1647 C C . ARG A 1 209 ? -2.051 -3.758 23.173 1.00 89.38 209 ARG A C 1
ATOM 1649 O O . ARG A 1 209 ? -2.865 -3.441 22.306 1.00 89.38 209 ARG A O 1
ATOM 1656 N N . ILE A 1 210 ? -0.998 -4.541 22.947 1.00 85.06 210 ILE A N 1
ATOM 1657 C CA . ILE A 1 210 ? -0.698 -5.143 21.644 1.00 85.06 210 ILE A CA 1
ATOM 1658 C C . ILE A 1 210 ? -1.859 -6.042 21.206 1.00 85.06 210 ILE A C 1
ATOM 1660 O O . ILE A 1 210 ? -2.373 -5.866 20.103 1.00 85.06 210 ILE A O 1
ATOM 1664 N N . ALA A 1 211 ? -2.333 -6.926 22.089 1.00 92.44 211 ALA A N 1
ATOM 1665 C CA . ALA A 1 211 ? -3.447 -7.831 21.829 1.00 92.44 211 ALA A CA 1
ATOM 1666 C C . ALA A 1 211 ? -4.738 -7.075 21.496 1.00 92.44 211 ALA A C 1
ATOM 1668 O O . ALA A 1 211 ? -5.395 -7.399 20.512 1.00 92.44 211 ALA A O 1
ATOM 1669 N N . MET A 1 212 ? -5.082 -6.023 22.251 1.00 91.38 212 MET A N 1
ATOM 1670 C CA . MET A 1 212 ? -6.248 -5.181 21.948 1.00 91.38 212 MET A CA 1
ATOM 1671 C C . MET A 1 212 ? -6.128 -4.489 20.589 1.00 91.38 212 MET A C 1
ATOM 1673 O O . MET A 1 212 ? -7.094 -4.473 19.828 1.00 91.38 212 MET A O 1
ATOM 1677 N N . ARG A 1 213 ? -4.958 -3.931 20.262 1.00 89.94 213 ARG A N 1
ATOM 1678 C CA . ARG A 1 213 ? -4.727 -3.265 18.974 1.00 89.94 213 ARG A CA 1
ATOM 1679 C C . ARG A 1 213 ? -4.827 -4.251 17.810 1.00 89.94 213 ARG A C 1
ATOM 1681 O O . ARG A 1 213 ? -5.514 -3.954 16.835 1.00 89.94 213 ARG A O 1
ATOM 1688 N N . ALA A 1 214 ? -4.175 -5.406 17.923 1.00 83.88 214 ALA A N 1
ATOM 1689 C CA . ALA A 1 214 ? -4.190 -6.443 16.899 1.00 83.88 214 ALA A CA 1
ATOM 1690 C C . ALA A 1 214 ? -5.603 -7.024 16.724 1.00 83.88 214 ALA A C 1
ATOM 1692 O O . ALA A 1 214 ? -6.157 -6.992 15.632 1.00 83.88 214 ALA A O 1
ATOM 1693 N N . TYR A 1 215 ? -6.256 -7.442 17.805 1.00 91.56 215 TYR A N 1
ATOM 1694 C CA . TYR A 1 215 ? -7.595 -8.021 17.726 1.00 91.56 215 TYR A CA 1
ATOM 1695 C C . TYR A 1 215 ? -8.633 -7.032 17.176 1.00 91.56 215 TYR A C 1
ATOM 1697 O O . TYR A 1 215 ? -9.392 -7.363 16.270 1.00 91.56 215 TYR A O 1
ATOM 1705 N N . VAL A 1 216 ? -8.675 -5.794 17.676 1.00 87.69 216 VAL A N 1
ATOM 1706 C CA . VAL A 1 216 ? -9.732 -4.845 17.287 1.00 87.69 216 VAL A CA 1
ATOM 1707 C C . VAL A 1 216 ? -9.480 -4.235 15.907 1.00 87.69 216 VAL A C 1
ATOM 1709 O O . VAL A 1 216 ? -10.443 -4.000 15.177 1.00 87.69 216 VAL A O 1
ATOM 1712 N N . PHE A 1 217 ? -8.223 -3.967 15.539 1.00 81.81 217 PHE A N 1
ATOM 1713 C CA . PHE A 1 217 ? -7.902 -3.108 14.395 1.00 81.81 217 PHE A CA 1
ATOM 1714 C C . PHE A 1 217 ? -6.951 -3.713 13.361 1.00 81.81 217 PHE A C 1
ATOM 1716 O O . PHE A 1 217 ? -6.658 -3.023 12.389 1.00 81.81 217 PHE A O 1
ATOM 1723 N N . HIS A 1 218 ? -6.467 -4.953 13.493 1.00 79.50 218 HIS A N 1
ATOM 1724 C CA . HIS A 1 218 ? -5.501 -5.484 12.520 1.00 79.50 218 HIS A CA 1
ATOM 1725 C C . HIS A 1 218 ? -6.036 -5.442 11.079 1.00 79.50 218 HIS A C 1
ATOM 1727 O O . HIS A 1 218 ? -5.382 -4.868 10.214 1.00 79.50 218 HIS A O 1
ATOM 1733 N N . HIS A 1 219 ? -7.269 -5.895 10.828 1.00 70.31 219 HIS A N 1
ATOM 1734 C CA . HIS A 1 219 ? -7.893 -5.835 9.494 1.00 70.31 219 HIS A CA 1
ATOM 1735 C C . HIS A 1 219 ? -8.176 -4.405 9.001 1.00 70.31 219 HIS A C 1
ATOM 1737 O O . HIS A 1 219 ? -8.323 -4.167 7.803 1.00 70.31 219 HIS A O 1
ATOM 1743 N N . VAL A 1 220 ? -8.253 -3.437 9.918 1.00 68.50 220 VAL A N 1
ATOM 1744 C CA . VAL A 1 220 ? -8.409 -2.007 9.602 1.00 68.50 220 VAL A CA 1
ATOM 1745 C C . VAL A 1 220 ? -7.080 -1.385 9.186 1.00 68.50 220 VAL A C 1
ATOM 1747 O O . VAL A 1 220 ? -7.054 -0.532 8.302 1.00 68.50 220 VAL A O 1
ATOM 1750 N N . LEU A 1 221 ? -5.994 -1.784 9.849 1.00 60.88 221 LEU A N 1
ATOM 1751 C CA . LEU A 1 221 ? -4.657 -1.218 9.679 1.00 60.88 221 LEU A CA 1
ATOM 1752 C C . LEU A 1 221 ? -3.882 -1.873 8.533 1.00 60.88 221 LEU A C 1
ATOM 1754 O O . LEU A 1 221 ? -3.137 -1.186 7.840 1.00 60.88 221 LEU A O 1
ATOM 1758 N N . PHE A 1 222 ? -4.059 -3.179 8.346 1.00 56.75 222 PHE A N 1
ATOM 1759 C CA . PHE A 1 222 ? -3.278 -4.008 7.424 1.00 56.75 222 PHE A CA 1
ATOM 1760 C C . PHE A 1 222 ? -4.127 -4.650 6.320 1.00 56.75 222 PHE A C 1
ATOM 1762 O O . PHE A 1 222 ? -3.588 -5.326 5.448 1.00 56.75 222 PHE A O 1
ATOM 1769 N N . GLY A 1 223 ? -5.447 -4.429 6.334 1.00 53.56 223 GLY A N 1
ATOM 1770 C CA . GLY A 1 223 ? -6.373 -5.127 5.447 1.00 53.56 223 GLY A CA 1
ATOM 1771 C C . GLY A 1 223 ? -6.521 -6.610 5.812 1.00 53.56 223 GLY A C 1
ATOM 1772 O O . GLY A 1 223 ? -5.918 -7.104 6.761 1.00 53.56 223 GLY A O 1
ATOM 1773 N N . GLY A 1 224 ? -7.354 -7.334 5.063 1.00 62.84 224 GLY A N 1
ATOM 1774 C CA . GLY A 1 224 ? -7.580 -8.767 5.282 1.00 62.84 224 GLY A CA 1
ATOM 1775 C C . GLY A 1 224 ? -8.678 -9.094 6.298 1.00 62.84 224 GLY A C 1
ATOM 1776 O O . GLY A 1 224 ? -9.514 -8.253 6.621 1.00 62.84 224 GLY A O 1
ATOM 1777 N N . GLU A 1 225 ? -8.705 -10.353 6.741 1.00 70.12 225 GLU A N 1
ATOM 1778 C CA . GLU A 1 225 ? -9.667 -10.836 7.736 1.00 70.12 225 GLU A CA 1
ATOM 1779 C C . GLU A 1 225 ? -9.194 -10.505 9.159 1.00 70.12 225 GLU A C 1
ATOM 1781 O O . GLU A 1 225 ? -7.986 -10.414 9.402 1.00 70.12 225 GLU A O 1
ATOM 1786 N N . PRO A 1 226 ? -10.113 -10.332 10.122 1.00 79.81 226 PRO A N 1
ATOM 1787 C CA . PRO A 1 226 ? -9.734 -10.127 11.510 1.00 79.81 226 PRO A CA 1
ATOM 1788 C C . PRO A 1 226 ? -8.929 -11.307 12.070 1.00 79.81 226 PRO A C 1
ATOM 1790 O O . PRO A 1 226 ? -9.248 -12.469 11.819 1.00 79.81 226 PRO A O 1
ATOM 1793 N N . LEU A 1 227 ? -7.885 -11.008 12.849 1.00 81.69 227 LEU A N 1
ATOM 1794 C CA . LEU A 1 227 ? -7.048 -12.041 13.458 1.00 81.69 227 LEU A CA 1
ATOM 1795 C C . LEU A 1 227 ? -7.758 -12.708 14.636 1.00 81.69 227 LEU A C 1
ATOM 1797 O O . LEU A 1 227 ? -8.358 -12.040 15.479 1.00 81.69 227 LEU A O 1
ATOM 1801 N N . SER A 1 228 ? -7.637 -14.028 14.729 1.00 88.00 228 SER A N 1
ATOM 1802 C CA . SER A 1 228 ? -8.104 -14.832 15.863 1.00 88.00 228 SER A CA 1
ATOM 1803 C C . SER A 1 228 ? -7.237 -16.084 16.015 1.00 88.00 228 SER A C 1
ATOM 1805 O O . SER A 1 228 ? -6.531 -16.487 15.085 1.00 88.00 228 SER A O 1
ATOM 1807 N N . GLY A 1 229 ? -7.285 -16.705 17.188 1.00 90.06 229 GLY A N 1
ATOM 1808 C CA . GLY A 1 229 ? -6.534 -17.897 17.546 1.00 90.06 229 GLY A CA 1
ATOM 1809 C C . GLY A 1 229 ? -5.031 -17.696 17.381 1.00 90.06 229 GLY A C 1
ATOM 1810 O O . GLY A 1 229 ? -4.473 -16.675 17.781 1.00 90.06 229 GLY A O 1
ATOM 1811 N N . GLN A 1 230 ? -4.372 -18.672 16.756 1.00 88.44 230 GLN A N 1
ATOM 1812 C CA . GLN A 1 230 ? -2.914 -18.684 16.619 1.00 88.44 230 GLN A CA 1
ATOM 1813 C C . GLN A 1 230 ? -2.369 -17.488 15.825 1.00 88.44 230 GLN A C 1
ATOM 1815 O O . GLN A 1 230 ? -1.350 -16.926 16.204 1.00 88.44 230 GLN A O 1
ATOM 1820 N N . ALA A 1 231 ? -3.082 -17.027 14.792 1.00 84.81 231 ALA A N 1
ATOM 1821 C CA . ALA A 1 231 ? -2.635 -15.889 13.985 1.00 84.81 231 ALA A CA 1
ATOM 1822 C C . ALA A 1 231 ? -2.546 -14.588 14.806 1.00 84.81 231 ALA A C 1
ATOM 1824 O O . ALA A 1 231 ? -1.678 -13.752 14.568 1.00 84.81 231 ALA A O 1
ATOM 1825 N N . LEU A 1 232 ? -3.424 -14.428 15.803 1.00 89.88 232 LEU A N 1
ATOM 1826 C CA . LEU A 1 232 ? -3.359 -13.311 16.741 1.00 89.88 232 LEU A CA 1
ATOM 1827 C C . LEU A 1 232 ? -2.162 -13.447 17.692 1.00 89.88 232 LEU A C 1
ATOM 1829 O O . LEU A 1 232 ? -1.516 -12.448 18.000 1.00 89.88 232 LEU A O 1
ATOM 1833 N N . VAL A 1 233 ? -1.855 -14.666 18.144 1.00 91.31 233 VAL A N 1
ATOM 1834 C CA . VAL A 1 233 ? -0.697 -14.939 19.011 1.00 91.31 233 VAL A CA 1
ATOM 1835 C C . VAL A 1 233 ? 0.603 -14.593 18.297 1.00 91.31 233 VAL A C 1
ATOM 1837 O O . VAL A 1 233 ? 1.409 -13.840 18.842 1.00 91.31 233 VAL A O 1
ATOM 1840 N N . ASP A 1 234 ? 0.770 -15.078 17.068 1.00 85.00 234 ASP A N 1
ATOM 1841 C CA . ASP A 1 234 ? 1.980 -14.863 16.273 1.00 85.00 234 ASP A CA 1
ATOM 1842 C C . ASP A 1 234 ? 2.219 -13.363 16.030 1.00 85.00 234 ASP A C 1
ATOM 1844 O O . ASP A 1 234 ? 3.335 -12.869 16.201 1.00 85.00 234 ASP A O 1
ATOM 1848 N N . GLU A 1 235 ? 1.153 -12.610 15.733 1.00 80.69 235 GLU A N 1
ATOM 1849 C CA . GLU A 1 235 ? 1.204 -11.154 15.568 1.00 80.69 235 GLU A CA 1
ATOM 1850 C C . GLU A 1 235 ? 1.594 -10.436 16.874 1.00 80.69 235 GLU A C 1
ATOM 1852 O O . GLU A 1 235 ? 2.434 -9.533 16.869 1.00 80.69 235 GLU A O 1
ATOM 1857 N N . ILE A 1 236 ? 1.023 -10.839 18.017 1.00 87.50 236 ILE A N 1
ATOM 1858 C CA . ILE A 1 236 ? 1.364 -10.256 19.324 1.00 87.50 236 ILE A CA 1
ATOM 1859 C C . ILE A 1 236 ? 2.844 -10.483 19.643 1.00 87.50 236 ILE A C 1
ATOM 1861 O O . ILE A 1 236 ? 3.523 -9.549 20.081 1.00 87.50 236 ILE A O 1
ATOM 1865 N N . VAL A 1 237 ? 3.347 -11.699 19.417 1.00 87.06 237 VAL A N 1
ATOM 1866 C CA . VAL A 1 237 ? 4.750 -12.063 19.655 1.00 87.06 237 VAL A CA 1
ATOM 1867 C C . VAL A 1 237 ? 5.669 -11.268 18.733 1.00 87.06 237 VAL A C 1
ATOM 1869 O O . VAL A 1 237 ? 6.631 -10.662 19.211 1.00 87.06 237 VAL A O 1
ATOM 1872 N N . ALA A 1 238 ? 5.348 -11.201 17.439 1.00 80.44 238 ALA A N 1
ATOM 1873 C CA . ALA A 1 238 ? 6.126 -10.453 16.459 1.00 80.44 238 ALA A CA 1
ATOM 1874 C C . ALA A 1 238 ? 6.239 -8.969 16.840 1.00 80.44 238 ALA A C 1
ATOM 1876 O O . ALA A 1 238 ? 7.343 -8.413 16.864 1.00 80.44 238 ALA A O 1
ATOM 1877 N N . ILE A 1 239 ? 5.123 -8.335 17.222 1.00 73.81 239 ILE A N 1
ATOM 1878 C CA . ILE A 1 239 ? 5.124 -6.942 17.679 1.00 73.81 239 ILE A CA 1
ATOM 1879 C C . ILE A 1 239 ? 5.950 -6.812 18.962 1.00 73.81 239 ILE A C 1
ATOM 1881 O O . ILE A 1 239 ? 6.859 -5.987 19.010 1.00 73.81 239 ILE A O 1
ATOM 1885 N N . ALA A 1 240 ? 5.697 -7.638 19.978 1.00 81.38 240 ALA A N 1
ATOM 1886 C CA . ALA A 1 240 ? 6.376 -7.565 21.272 1.00 81.38 240 ALA A CA 1
ATOM 1887 C C . ALA A 1 240 ? 7.908 -7.668 21.159 1.00 81.38 240 ALA A C 1
ATOM 1889 O O . ALA A 1 240 ? 8.621 -6.903 21.814 1.00 81.38 240 ALA A O 1
ATOM 1890 N N . GLN A 1 241 ? 8.401 -8.571 20.304 1.00 82.62 241 GLN A N 1
ATOM 1891 C CA . GLN A 1 241 ? 9.829 -8.772 20.039 1.00 82.62 241 GLN A CA 1
ATOM 1892 C C . GLN A 1 241 ? 10.460 -7.624 19.239 1.00 82.62 241 GLN A C 1
ATOM 1894 O O . GLN A 1 241 ? 11.659 -7.369 19.367 1.00 82.62 241 GLN A O 1
ATOM 1899 N N . SER A 1 242 ? 9.666 -6.936 18.414 1.00 76.50 242 SER A N 1
ATOM 1900 C CA . SER A 1 242 ? 10.125 -5.805 17.598 1.00 76.50 242 SER A CA 1
ATOM 1901 C C . SER A 1 242 ? 10.276 -4.493 18.383 1.00 76.50 242 SER A C 1
ATOM 1903 O O . SER A 1 242 ? 10.975 -3.587 17.924 1.00 76.50 242 SER A O 1
ATOM 1905 N N . LEU A 1 243 ? 9.648 -4.381 19.561 1.00 73.25 243 LEU A N 1
ATOM 1906 C CA . LEU A 1 243 ? 9.639 -3.156 20.364 1.00 73.25 243 LEU A CA 1
ATOM 1907 C C . LEU A 1 243 ? 10.983 -2.884 21.064 1.00 73.25 243 LEU A C 1
ATOM 1909 O O . LEU A 1 243 ? 11.667 -3.816 21.506 1.00 73.25 243 LEU A O 1
ATOM 1913 N N . PRO A 1 244 ? 11.360 -1.599 21.222 1.00 74.19 244 PRO A N 1
ATOM 1914 C CA . PRO A 1 244 ? 12.599 -1.225 21.893 1.00 74.19 244 PRO A CA 1
ATOM 1915 C C . PRO A 1 244 ? 12.588 -1.689 23.354 1.00 74.19 244 PRO A C 1
ATOM 1917 O O . PRO A 1 244 ? 11.548 -1.683 24.008 1.00 74.19 244 PRO A O 1
ATOM 1920 N N . GLY A 1 245 ? 13.748 -2.122 23.852 1.00 75.62 245 GLY A N 1
ATOM 1921 C CA . GLY A 1 245 ? 13.919 -2.591 25.229 1.00 75.62 245 GLY A CA 1
ATOM 1922 C C . GLY A 1 245 ? 13.467 -4.032 25.495 1.00 75.62 245 GLY A C 1
ATOM 1923 O O . GLY A 1 245 ? 13.611 -4.495 26.622 1.00 75.62 245 GLY A O 1
ATOM 1924 N N . TYR A 1 246 ? 12.966 -4.787 24.503 1.00 79.94 246 TYR A N 1
ATOM 1925 C CA . TYR A 1 246 ? 12.501 -6.169 24.727 1.00 79.94 246 TYR A CA 1
ATOM 1926 C C . TYR A 1 246 ? 13.575 -7.045 25.389 1.00 79.94 246 TYR A C 1
ATOM 1928 O O . TYR A 1 246 ? 13.332 -7.665 26.420 1.00 79.94 246 TYR A O 1
ATOM 1936 N N . LYS A 1 247 ? 14.800 -7.037 24.851 1.00 83.31 247 LYS A N 1
ATOM 1937 C CA . LYS A 1 247 ? 15.908 -7.850 25.382 1.00 83.31 247 LYS A CA 1
ATOM 1938 C C . LYS A 1 247 ? 16.397 -7.404 26.763 1.00 83.31 247 LYS A C 1
ATOM 1940 O O . LYS A 1 247 ? 16.938 -8.221 27.500 1.00 83.31 247 LYS A O 1
ATOM 1945 N N . GLU A 1 248 ? 16.230 -6.127 27.087 1.00 81.88 248 GLU A N 1
ATOM 1946 C CA . GLU A 1 248 ? 16.823 -5.480 28.264 1.00 81.88 248 GLU A CA 1
ATOM 1947 C C . GLU A 1 248 ? 15.842 -5.427 29.443 1.00 81.88 248 GLU A C 1
ATOM 1949 O O . GLU A 1 248 ? 16.242 -5.575 30.595 1.00 81.88 248 GLU A O 1
ATOM 1954 N N . CYS A 1 249 ? 14.549 -5.254 29.160 1.00 80.56 249 CYS A N 1
ATOM 1955 C CA . CYS A 1 249 ? 13.517 -4.983 30.158 1.00 80.56 249 CYS A CA 1
ATOM 1956 C C . CYS A 1 249 ? 12.428 -6.068 30.232 1.00 80.56 249 CYS A C 1
ATOM 1958 O O . CYS A 1 249 ? 11.723 -6.145 31.241 1.00 80.56 249 CYS A O 1
ATOM 1960 N N . CYS A 1 250 ? 12.275 -6.931 29.217 1.00 83.94 250 CYS A N 1
ATOM 1961 C CA . CYS A 1 250 ? 11.335 -8.050 29.298 1.00 83.94 250 CYS A CA 1
ATOM 1962 C C . CYS A 1 250 ? 11.972 -9.229 30.044 1.00 83.94 250 CYS A C 1
ATOM 1964 O O . CYS A 1 250 ? 12.876 -9.880 29.531 1.00 83.94 250 CYS A O 1
ATOM 1966 N N . CYS A 1 251 ? 11.470 -9.559 31.235 1.00 82.75 251 CYS A N 1
ATOM 1967 C CA . CYS A 1 251 ? 11.920 -10.741 31.985 1.00 82.75 251 CYS A CA 1
ATOM 1968 C C . CYS A 1 251 ? 11.231 -12.047 31.540 1.00 82.75 251 CYS A C 1
ATOM 1970 O O . CYS A 1 251 ? 11.621 -13.129 31.968 1.00 82.75 251 CYS A O 1
ATOM 1972 N N . HIS A 1 252 ? 10.222 -11.955 30.669 1.00 85.94 252 HIS A N 1
ATOM 1973 C CA . HIS A 1 252 ? 9.371 -13.072 30.243 1.00 85.94 252 HIS A CA 1
ATOM 1974 C C . HIS A 1 252 ? 9.707 -13.563 28.828 1.00 85.94 252 HIS A C 1
ATOM 1976 O O . HIS A 1 252 ? 8.861 -14.123 28.143 1.00 85.94 252 HIS A O 1
ATOM 1982 N N . GLN A 1 253 ? 10.944 -13.354 28.371 1.00 85.56 253 GLN A N 1
ATOM 1983 C CA . GLN A 1 253 ? 11.379 -13.732 27.019 1.00 85.56 253 GLN A CA 1
ATOM 1984 C C . GLN A 1 253 ? 11.225 -15.233 26.740 1.00 85.56 253 GLN A C 1
ATOM 1986 O O . GLN A 1 253 ? 10.920 -15.616 25.617 1.00 85.56 253 GLN A O 1
ATOM 1991 N N . HIS A 1 254 ? 11.429 -16.065 27.763 1.00 88.00 254 HIS A N 1
ATOM 1992 C CA . HIS A 1 254 ? 11.357 -17.525 27.674 1.00 88.00 254 HIS A CA 1
ATOM 1993 C C . HIS A 1 254 ? 9.922 -18.066 27.588 1.00 88.00 254 HIS A C 1
ATOM 1995 O O . HIS A 1 254 ? 9.736 -19.191 27.150 1.00 88.00 254 HIS A O 1
ATOM 2001 N N . GLU A 1 255 ? 8.922 -17.275 27.984 1.00 91.69 255 GLU A N 1
ATOM 2002 C CA . GLU A 1 255 ? 7.506 -17.671 28.011 1.00 91.69 255 GLU A CA 1
ATOM 2003 C C . GLU A 1 255 ? 6.617 -16.675 27.246 1.00 91.69 255 GLU A C 1
ATOM 2005 O O . GLU A 1 255 ? 5.407 -16.601 27.453 1.00 91.69 255 GLU A O 1
ATOM 2010 N N . ILE A 1 256 ? 7.207 -15.868 26.356 1.00 89.56 256 ILE A N 1
ATOM 2011 C CA . ILE A 1 256 ? 6.494 -14.771 25.689 1.00 89.56 256 ILE A CA 1
ATOM 2012 C C . ILE A 1 256 ? 5.332 -15.275 24.828 1.00 89.56 256 ILE A C 1
ATOM 2014 O O . ILE A 1 256 ? 4.294 -14.621 24.760 1.00 89.56 256 ILE A O 1
ATOM 2018 N N . GLU A 1 257 ? 5.491 -16.449 24.215 1.00 90.44 257 GLU A N 1
ATOM 2019 C CA . GLU A 1 257 ? 4.467 -17.099 23.397 1.00 90.44 257 GLU A CA 1
ATOM 2020 C C . GLU A 1 257 ? 3.277 -17.547 24.252 1.00 90.44 257 GLU A C 1
ATOM 2022 O O . GLU A 1 257 ? 2.132 -17.251 23.914 1.00 90.44 257 GLU A O 1
ATOM 2027 N N . GLU A 1 258 ? 3.531 -18.167 25.409 1.00 91.62 258 GLU A N 1
ATOM 2028 C CA . GLU A 1 258 ? 2.480 -18.573 26.350 1.00 91.62 258 GLU A CA 1
ATOM 2029 C C . GLU A 1 258 ? 1.715 -17.356 26.881 1.00 91.62 258 GLU A C 1
ATOM 2031 O O . GLU A 1 258 ? 0.481 -17.334 26.883 1.00 91.62 258 GLU A O 1
ATOM 2036 N N . ARG A 1 259 ? 2.434 -16.286 27.242 1.00 91.19 259 ARG A N 1
ATOM 2037 C CA . ARG A 1 259 ? 1.826 -15.026 27.692 1.00 91.19 259 ARG A CA 1
ATOM 2038 C C . ARG A 1 259 ? 1.013 -14.348 26.592 1.00 91.19 259 ARG A C 1
ATOM 2040 O O . ARG A 1 259 ? -0.058 -13.805 26.867 1.00 91.19 259 ARG A O 1
ATOM 2047 N N . ALA A 1 260 ? 1.490 -14.370 25.350 1.00 91.50 260 ALA A N 1
ATOM 2048 C CA . ALA A 1 260 ? 0.750 -13.849 24.206 1.00 91.50 260 ALA A CA 1
ATOM 2049 C C . ALA A 1 260 ? -0.525 -14.666 23.945 1.00 91.50 260 ALA A C 1
ATOM 2051 O O . ALA A 1 260 ? -1.582 -14.078 23.716 1.00 91.50 260 ALA A O 1
ATOM 2052 N N . ALA A 1 261 ? -0.460 -15.995 24.070 1.00 93.00 261 ALA A N 1
ATOM 2053 C CA . ALA A 1 261 ? -1.613 -16.885 23.950 1.00 93.00 261 ALA A CA 1
ATOM 2054 C C . ALA A 1 261 ? -2.662 -16.646 25.046 1.00 93.00 261 ALA A C 1
ATOM 2056 O O . ALA A 1 261 ? -3.864 -16.651 24.773 1.00 93.00 261 ALA A O 1
ATOM 2057 N N . GLU A 1 262 ? -2.236 -16.384 26.284 1.00 93.44 262 GLU A N 1
ATOM 2058 C CA . GLU A 1 262 ? -3.140 -15.970 27.359 1.00 93.44 262 GLU A CA 1
ATOM 2059 C C . GLU A 1 262 ? -3.858 -14.660 27.034 1.00 93.44 262 GLU A C 1
ATOM 2061 O O . GLU A 1 262 ? -5.077 -14.574 27.192 1.00 93.44 262 GLU A O 1
ATOM 2066 N N . TRP A 1 263 ? -3.133 -13.653 26.545 1.00 94.81 263 TRP A N 1
ATOM 2067 C CA . TRP A 1 263 ? -3.725 -12.365 26.183 1.00 94.81 263 TRP A CA 1
ATOM 2068 C C . TRP A 1 263 ? -4.641 -12.442 24.963 1.00 94.81 263 TRP A C 1
ATOM 2070 O O . TRP A 1 263 ? -5.701 -11.814 24.985 1.00 94.81 263 TRP A O 1
ATOM 2080 N N . ALA A 1 264 ? -4.286 -13.237 23.951 1.00 93.00 264 ALA A N 1
ATOM 2081 C CA . ALA A 1 264 ? -5.145 -13.531 22.806 1.00 93.00 264 ALA A CA 1
ATOM 2082 C C . ALA A 1 264 ? -6.479 -14.141 23.271 1.00 93.00 264 ALA A C 1
ATOM 2084 O O . ALA A 1 264 ? -7.548 -13.596 23.000 1.00 93.00 264 ALA A O 1
ATOM 2085 N N . ARG A 1 265 ? -6.421 -15.183 24.109 1.00 92.25 265 ARG A N 1
ATOM 2086 C CA . ARG A 1 265 ? -7.614 -15.817 24.688 1.00 92.25 265 ARG A CA 1
ATOM 2087 C C . ARG A 1 265 ? -8.439 -14.838 25.527 1.00 92.25 265 ARG A C 1
ATOM 2089 O O . ARG A 1 265 ? -9.667 -14.854 25.479 1.00 92.25 265 ARG A O 1
ATOM 2096 N N . CYS A 1 266 ? -7.784 -13.992 26.320 1.00 92.06 266 CYS A N 1
ATOM 2097 C CA . CYS A 1 266 ? -8.457 -12.995 27.149 1.00 92.06 266 CYS A CA 1
ATOM 2098 C C . CYS A 1 266 ? -9.176 -11.935 26.308 1.00 92.06 266 CYS A C 1
ATOM 2100 O O . CYS A 1 266 ? -10.296 -11.566 26.654 1.00 92.06 266 CYS A O 1
ATOM 2102 N N . VAL A 1 267 ? -8.564 -11.436 25.226 1.00 91.06 267 VAL A N 1
ATOM 2103 C CA . VAL A 1 267 ? -9.181 -10.399 24.386 1.00 91.06 267 VAL A CA 1
ATOM 2104 C C . VAL A 1 267 ? -10.332 -10.959 23.550 1.00 91.06 267 VAL A C 1
ATOM 2106 O O . VAL A 1 267 ? -11.369 -10.304 23.458 1.00 91.06 267 VAL A O 1
ATOM 2109 N N . GLU A 1 268 ? -10.213 -12.190 23.054 1.00 90.06 268 GLU A N 1
ATOM 2110 C CA . GLU A 1 268 ? -11.284 -12.890 22.333 1.00 90.06 268 GLU A CA 1
ATOM 2111 C C . GLU A 1 268 ? -12.523 -13.125 23.202 1.00 90.06 268 GLU A C 1
ATOM 2113 O O . GLU A 1 268 ? -13.648 -12.941 22.748 1.00 90.06 268 GLU A O 1
ATOM 2118 N N . ASN A 1 269 ? -12.326 -13.460 24.482 1.00 88.75 269 ASN A N 1
ATOM 2119 C CA . ASN A 1 269 ? -13.414 -13.661 25.447 1.00 88.75 269 ASN A CA 1
ATOM 2120 C C . ASN A 1 269 ? -13.858 -12.367 26.155 1.00 88.75 269 ASN A C 1
ATOM 2122 O O . ASN A 1 269 ? -14.656 -12.403 27.096 1.00 88.75 269 ASN A O 1
ATOM 2126 N N . SER A 1 270 ? -13.317 -11.216 25.756 1.00 88.75 270 SER A N 1
ATOM 2127 C CA . SER A 1 270 ? -13.642 -9.930 26.367 1.00 88.75 270 SER A CA 1
ATOM 2128 C C . SER A 1 270 ? -14.878 -9.281 25.732 1.00 88.75 270 SER A C 1
ATOM 2130 O O . SER A 1 270 ? -15.574 -9.851 24.899 1.00 88.75 270 SER A O 1
ATOM 2132 N N . ARG A 1 271 ? -15.159 -8.035 26.127 1.00 85.25 271 ARG A N 1
ATOM 2133 C CA . ARG A 1 271 ? -16.207 -7.205 25.511 1.00 85.25 271 ARG A CA 1
ATOM 2134 C C . ARG A 1 271 ? -15.738 -6.476 24.247 1.00 85.25 271 ARG A C 1
ATOM 2136 O O . ARG A 1 271 ? -16.522 -5.727 23.667 1.00 85.25 271 ARG A O 1
ATOM 2143 N N . TYR A 1 272 ? -14.468 -6.619 23.868 1.00 86.06 272 TYR A N 1
ATOM 2144 C CA . TYR A 1 272 ? -13.946 -6.047 22.633 1.00 86.06 272 TYR A CA 1
ATOM 2145 C C . TYR A 1 272 ? -14.372 -6.899 21.434 1.00 86.06 272 TYR A C 1
ATOM 2147 O O . TYR A 1 272 ? -14.580 -8.102 21.546 1.00 86.06 272 TYR A O 1
ATOM 2155 N N . PHE A 1 273 ? -14.507 -6.260 20.278 1.00 87.25 273 PHE A N 1
ATOM 2156 C CA . PHE A 1 273 ? -14.892 -6.892 19.020 1.00 87.25 273 PHE A CA 1
ATOM 2157 C C . PHE A 1 273 ? -14.084 -6.277 17.883 1.00 87.25 273 PHE A C 1
ATOM 2159 O O . PHE A 1 273 ? -13.641 -5.130 17.983 1.00 87.25 273 PHE A O 1
ATOM 2166 N N . HIS A 1 274 ? -13.916 -7.024 16.796 1.00 86.69 274 HIS A N 1
ATOM 2167 C CA . HIS A 1 274 ? -13.274 -6.517 15.589 1.00 86.69 274 HIS A CA 1
ATOM 2168 C C . HIS A 1 274 ? -13.997 -5.266 15.088 1.00 86.69 274 HIS A C 1
ATOM 2170 O O . HIS A 1 274 ? -15.218 -5.256 14.907 1.00 86.69 274 HIS A O 1
ATOM 2176 N N . TYR A 1 275 ? -13.249 -4.193 14.864 1.00 78.75 275 TYR A N 1
ATOM 2177 C CA . TYR A 1 275 ? -13.805 -2.919 14.444 1.00 78.75 275 TYR A CA 1
ATOM 2178 C C . TYR A 1 275 ? -14.584 -3.048 13.128 1.00 78.75 275 TYR A C 1
ATOM 2180 O O . TYR A 1 275 ? -14.057 -3.499 12.120 1.00 78.75 275 TYR A O 1
ATOM 2188 N N . GLY A 1 276 ? -15.857 -2.654 13.117 1.00 67.75 276 GLY A N 1
ATOM 2189 C CA . GLY A 1 276 ? -16.711 -2.789 11.930 1.00 67.75 276 GLY A CA 1
ATOM 2190 C C . GLY A 1 276 ? -17.318 -4.183 11.720 1.00 67.75 276 GLY A C 1
ATOM 2191 O O . GLY A 1 276 ? -18.144 -4.334 10.820 1.00 67.75 276 GLY A O 1
ATOM 2192 N N . SER A 1 277 ? -16.999 -5.175 12.564 1.00 64.25 277 SER A N 1
ATOM 2193 C CA . SER A 1 277 ? -17.757 -6.429 12.614 1.00 64.25 277 SER A CA 1
ATOM 2194 C C . SER A 1 277 ? -19.192 -6.138 13.054 1.00 64.25 277 SER A C 1
ATOM 2196 O O . SER A 1 277 ? -19.433 -5.503 14.084 1.00 64.25 277 SER A O 1
ATOM 2198 N N . ARG A 1 278 ? -20.162 -6.568 12.239 1.00 48.03 278 ARG A N 1
ATOM 2199 C CA . ARG A 1 278 ? -21.603 -6.360 12.447 1.00 48.03 278 ARG A CA 1
ATOM 2200 C C . ARG A 1 278 ? -22.166 -7.259 13.557 1.00 48.03 278 ARG A C 1
ATOM 2202 O O . ARG A 1 278 ? -23.166 -7.933 13.352 1.00 48.03 278 ARG A O 1
ATOM 2209 N N . TYR A 1 279 ? -21.623 -7.184 14.765 1.00 42.03 279 TYR A N 1
ATOM 2210 C CA . TYR A 1 279 ? -22.408 -7.472 15.967 1.00 42.03 279 TYR A CA 1
ATOM 2211 C C . TYR A 1 279 ? -22.970 -6.155 16.509 1.00 42.03 279 TYR A C 1
ATOM 2213 O O . TYR A 1 279 ? -22.550 -5.630 17.535 1.00 42.03 279 TYR A O 1
ATOM 2221 N N . GLY A 1 280 ? -23.918 -5.588 15.752 1.00 40.09 280 GLY A N 1
ATOM 2222 C CA . GLY A 1 280 ? -24.667 -4.394 16.146 1.00 40.09 280 GLY A CA 1
ATOM 2223 C C . GLY A 1 280 ? -24.966 -3.434 14.995 1.00 40.09 280 GLY A C 1
ATOM 2224 O O . GLY A 1 280 ? -24.295 -2.421 14.852 1.00 40.09 280 GLY A O 1
ATOM 2225 N N . LYS A 1 281 ? -26.041 -3.716 14.244 1.00 37.50 281 LYS A N 1
ATOM 2226 C CA . LYS A 1 281 ? -26.716 -2.826 13.274 1.00 37.50 281 LYS A CA 1
ATOM 2227 C C . LYS A 1 281 ? -25.955 -2.498 11.983 1.00 37.50 281 LYS A C 1
ATOM 2229 O O . LYS A 1 281 ? -25.320 -1.458 11.858 1.00 37.50 281 LYS A O 1
ATOM 2234 N N . CYS A 1 282 ? -26.178 -3.327 10.971 1.00 27.75 282 CYS A N 1
ATOM 2235 C CA . CYS A 1 282 ? -26.425 -2.868 9.604 1.00 27.75 282 CYS A CA 1
ATOM 2236 C C . CYS A 1 282 ? -27.267 -3.946 8.921 1.00 27.75 282 CYS A C 1
ATOM 2238 O O . CYS A 1 282 ? -26.793 -5.062 8.707 1.00 27.75 282 CYS A O 1
ATOM 2240 N N . GLU A 1 283 ? -28.519 -3.605 8.643 1.00 33.34 283 GLU A N 1
ATOM 2241 C CA . GLU A 1 283 ? -29.421 -4.378 7.799 1.00 33.34 283 GLU A CA 1
ATOM 2242 C C . GLU A 1 283 ? -28.801 -4.492 6.403 1.00 33.34 283 GLU A C 1
ATOM 2244 O O . GLU A 1 283 ? -28.423 -3.500 5.779 1.00 33.34 283 GLU A O 1
ATOM 2249 N N . THR A 1 284 ? -28.659 -5.720 5.923 1.00 29.61 284 THR A N 1
ATOM 2250 C CA . THR A 1 284 ? -28.579 -6.005 4.490 1.00 29.61 284 THR A CA 1
ATOM 2251 C C . THR A 1 284 ? -29.970 -6.499 4.114 1.00 29.61 284 THR A C 1
ATOM 2253 O O . THR A 1 284 ? -30.444 -7.427 4.770 1.00 29.61 284 THR A O 1
ATOM 2256 N N . PRO A 1 285 ? -30.654 -5.899 3.126 1.00 34.31 285 PRO A N 1
ATOM 2257 C CA . PRO A 1 285 ? -31.988 -6.331 2.746 1.00 34.31 285 PRO A CA 1
ATOM 2258 C C . PRO A 1 285 ? -31.868 -7.653 1.985 1.00 34.31 285 PRO A C 1
ATOM 2260 O O . PRO A 1 285 ? -31.688 -7.677 0.771 1.00 34.31 285 PRO A O 1
ATOM 2263 N N . GLN A 1 286 ? -31.923 -8.761 2.716 1.00 32.41 286 GLN A N 1
ATOM 2264 C CA . GLN A 1 286 ? -32.230 -10.067 2.154 1.00 32.41 286 GLN A CA 1
ATOM 2265 C C . GLN A 1 286 ? -33.686 -10.367 2.484 1.00 32.41 286 GLN A C 1
ATOM 2267 O O . GLN A 1 286 ? -34.053 -10.665 3.617 1.00 32.41 286 GLN A O 1
ATOM 2272 N N . LEU A 1 287 ? -34.519 -10.213 1.458 1.00 43.03 287 LEU A N 1
ATOM 2273 C CA . LEU A 1 287 ? -35.846 -10.803 1.390 1.00 43.03 287 LEU A CA 1
ATOM 2274 C C . LEU A 1 287 ? -35.700 -12.318 1.555 1.00 43.03 287 LEU A C 1
ATOM 2276 O O . LEU A 1 287 ? -35.164 -12.938 0.645 1.00 43.03 287 LEU A O 1
ATOM 2280 N N . THR A 1 288 ? -36.179 -12.878 2.670 1.00 32.50 288 THR A N 1
ATOM 2281 C CA . THR A 1 288 ? -36.861 -14.188 2.724 1.00 32.50 288 THR A CA 1
ATOM 2282 C C . THR A 1 288 ? -37.450 -14.452 4.118 1.00 32.50 288 THR A C 1
ATOM 2284 O O . THR A 1 288 ? -36.719 -14.709 5.065 1.00 32.50 288 THR A O 1
ATOM 2287 N N . GLU A 1 289 ? -38.785 -14.391 4.151 1.00 33.03 289 GLU A N 1
ATOM 2288 C CA . GLU A 1 289 ? -39.793 -15.094 4.972 1.00 33.03 289 GLU A CA 1
ATOM 2289 C C . GLU A 1 289 ? -39.849 -14.994 6.518 1.00 33.03 289 GLU A C 1
ATOM 2291 O O . GLU A 1 289 ? -38.830 -14.996 7.206 1.00 33.03 289 GLU A O 1
ATOM 2296 N N . PRO A 1 290 ? -41.076 -14.914 7.091 1.00 38.78 290 PRO A N 1
ATOM 2297 C CA . PRO A 1 290 ? -41.298 -14.565 8.487 1.00 38.78 290 PRO A CA 1
ATOM 2298 C C . PRO A 1 290 ? -41.131 -15.796 9.380 1.00 38.78 290 PRO A C 1
ATOM 2300 O O . PRO A 1 290 ? -42.071 -16.551 9.626 1.00 38.78 290 PRO A O 1
ATOM 2303 N N . VAL A 1 291 ? -39.931 -15.984 9.916 1.00 41.47 291 VAL A N 1
ATOM 2304 C CA . VAL A 1 291 ? -39.759 -16.841 11.090 1.00 41.47 291 VAL A CA 1
ATOM 2305 C C . VAL A 1 291 ? -40.285 -16.058 12.290 1.00 41.47 291 VAL A C 1
ATOM 2307 O O . VAL A 1 291 ? -39.900 -14.915 12.510 1.00 41.47 291 VAL A O 1
ATOM 2310 N N . THR A 1 292 ? -41.201 -16.646 13.057 1.00 52.44 292 THR A N 1
ATOM 2311 C CA . THR A 1 292 ? -41.701 -16.099 14.325 1.00 52.44 292 THR A CA 1
ATOM 2312 C C . THR A 1 292 ? -40.540 -15.917 15.306 1.00 52.44 292 THR A C 1
ATOM 2314 O O . THR A 1 292 ? -40.176 -16.840 16.036 1.00 52.44 292 THR A O 1
ATOM 2317 N N . GLU A 1 293 ? -39.922 -14.738 15.282 1.00 52.06 293 GLU A N 1
ATOM 2318 C CA . GLU A 1 293 ? -38.792 -14.386 16.133 1.00 52.06 293 GLU A CA 1
ATOM 2319 C C . GLU A 1 293 ? -39.261 -14.229 17.581 1.00 52.06 293 GLU A C 1
ATOM 2321 O O . GLU A 1 293 ? -40.101 -13.390 17.910 1.00 52.06 293 GLU A O 1
ATOM 2326 N N . GLN A 1 294 ? -38.705 -15.047 18.475 1.00 53.56 294 GLN A N 1
ATOM 2327 C CA . GLN A 1 294 ? -38.866 -14.816 19.904 1.00 53.56 294 GLN A CA 1
ATOM 2328 C C . GLN A 1 294 ? -38.226 -13.470 20.277 1.00 53.56 294 GLN A C 1
ATOM 2330 O O . GLN A 1 294 ? -37.108 -13.191 19.836 1.00 53.56 294 GLN A O 1
ATOM 2335 N N . PRO A 1 295 ? -38.868 -12.659 21.137 1.00 59.88 295 PRO A N 1
ATOM 2336 C CA . PRO A 1 295 ? -38.350 -11.346 21.484 1.00 59.88 295 PRO A CA 1
ATOM 2337 C C . PRO A 1 295 ? -36.973 -11.467 22.141 1.00 59.88 295 PRO A C 1
ATOM 2339 O O . PRO A 1 295 ? -36.780 -12.221 23.107 1.00 59.88 295 PRO A O 1
ATOM 2342 N N . THR A 1 296 ? -36.024 -10.700 21.607 1.00 72.12 296 THR A N 1
ATOM 2343 C CA . THR A 1 296 ? -34.654 -10.555 22.111 1.00 72.12 296 THR A CA 1
ATOM 2344 C C . THR A 1 296 ? -34.650 -10.111 23.577 1.00 72.12 296 THR A C 1
ATOM 2346 O O . THR A 1 296 ? -35.582 -9.467 24.059 1.00 72.12 296 THR A O 1
ATOM 2349 N N . TRP A 1 297 ? -33.576 -10.403 24.318 1.00 67.38 297 TRP A N 1
ATOM 2350 C CA . TRP A 1 297 ? -33.464 -10.036 25.741 1.00 67.38 297 TRP A CA 1
ATOM 2351 C C . TRP A 1 297 ? -33.698 -8.534 25.995 1.00 67.38 297 TRP A C 1
ATOM 2353 O O . TRP A 1 297 ? -34.373 -8.157 26.953 1.00 67.38 297 TRP A O 1
ATOM 2363 N N . ASN A 1 298 ? -33.221 -7.675 25.088 1.00 71.69 298 ASN A N 1
ATOM 2364 C CA . ASN A 1 298 ? -33.450 -6.229 25.144 1.00 71.69 298 ASN A CA 1
ATOM 2365 C C . ASN A 1 298 ? -34.924 -5.854 24.921 1.00 71.69 298 ASN A C 1
ATOM 2367 O O . ASN A 1 298 ? -35.421 -4.952 25.595 1.00 71.69 298 ASN A O 1
ATOM 2371 N N . GLN A 1 299 ? -35.628 -6.543 24.014 1.00 77.56 299 GLN A N 1
ATOM 2372 C CA . GLN A 1 299 ? -37.070 -6.358 23.817 1.00 77.56 299 GLN A CA 1
ATOM 2373 C C . GLN A 1 299 ? -37.837 -6.769 25.077 1.00 77.56 299 GLN A C 1
ATOM 2375 O O . GLN A 1 299 ? -38.625 -5.971 25.574 1.00 77.56 299 GLN A O 1
ATOM 2380 N N . ARG A 1 300 ? -37.502 -7.914 25.691 1.00 79.19 300 ARG A N 1
ATOM 2381 C CA . ARG A 1 300 ? -38.113 -8.358 26.960 1.00 79.19 300 ARG A CA 1
ATOM 2382 C C . ARG A 1 300 ? -37.889 -7.363 28.103 1.00 79.19 300 ARG A C 1
ATOM 2384 O O . ARG A 1 300 ? -38.811 -7.066 28.855 1.00 79.19 300 ARG A O 1
ATOM 2391 N N . GLN A 1 301 ? -36.679 -6.810 28.233 1.00 77.44 301 GLN A N 1
ATOM 2392 C CA . GLN A 1 301 ? -36.383 -5.775 29.236 1.00 77.44 301 GLN A CA 1
ATOM 2393 C C . GLN A 1 301 ? -37.146 -4.470 28.964 1.00 77.44 301 GLN A C 1
ATOM 2395 O O . GLN A 1 301 ? -37.648 -3.830 29.894 1.00 77.44 301 GLN A O 1
ATOM 2400 N N . SER A 1 302 ? -37.266 -4.079 27.693 1.00 82.56 302 SER A N 1
ATOM 2401 C CA . SER A 1 302 ? -38.047 -2.908 27.295 1.00 82.56 302 SER A CA 1
ATOM 2402 C C . SER A 1 302 ? -39.539 -3.099 27.569 1.00 82.56 302 SER A C 1
ATOM 2404 O O . SER A 1 302 ? -40.175 -2.185 28.086 1.00 82.56 302 SER A O 1
ATOM 2406 N N . GLU A 1 303 ? -40.100 -4.266 27.264 1.00 84.19 303 GLU A N 1
ATOM 2407 C CA . GLU A 1 303 ? -41.500 -4.612 27.528 1.00 84.19 303 GLU A CA 1
ATOM 2408 C C . GLU A 1 303 ? -41.796 -4.649 29.025 1.00 84.19 303 GLU A C 1
ATOM 2410 O O . GLU A 1 303 ? -42.744 -4.006 29.466 1.00 84.19 303 GLU A O 1
ATOM 2415 N N . ALA A 1 304 ? -40.934 -5.283 29.825 1.00 85.44 304 ALA A N 1
ATOM 2416 C CA . ALA A 1 304 ? -41.055 -5.279 31.281 1.00 85.44 304 ALA A CA 1
ATOM 2417 C C . ALA A 1 304 ? -41.026 -3.853 31.861 1.00 85.44 304 ALA A C 1
ATOM 2419 O O . ALA A 1 304 ? -41.730 -3.547 32.822 1.00 85.44 304 ALA A O 1
ATOM 2420 N N . THR A 1 305 ? -40.233 -2.957 31.267 1.00 85.38 305 THR A N 1
ATOM 2421 C CA . THR A 1 305 ? -40.176 -1.544 31.672 1.00 85.38 305 THR A CA 1
ATOM 2422 C C . THR A 1 305 ? -41.452 -0.798 31.281 1.00 85.38 305 THR A C 1
ATOM 2424 O O . THR A 1 305 ? -41.992 -0.049 32.092 1.00 85.38 305 THR A O 1
ATOM 2427 N N . ARG A 1 306 ? -41.969 -1.022 30.065 1.00 89.94 306 ARG A N 1
ATOM 2428 C CA . ARG A 1 306 ? -43.248 -0.457 29.605 1.00 89.94 306 ARG A CA 1
ATOM 2429 C C . ARG A 1 306 ? -44.405 -0.918 30.484 1.00 89.94 306 ARG A C 1
ATOM 2431 O O . ARG A 1 306 ? -45.244 -0.103 30.845 1.00 89.94 306 ARG A O 1
ATOM 2438 N N . GLU A 1 307 ? -44.412 -2.186 30.876 1.00 88.12 307 GLU A N 1
ATOM 2439 C CA . GLU A 1 307 ? -45.454 -2.745 31.730 1.00 88.12 307 GLU A CA 1
ATOM 2440 C C . GLU A 1 307 ? -45.439 -2.141 33.135 1.00 88.12 307 GLU A C 1
ATOM 2442 O O . GLU A 1 307 ? -46.475 -1.709 33.631 1.00 88.12 307 GLU A O 1
ATOM 2447 N N . LYS A 1 308 ? -44.253 -1.961 33.729 1.00 88.19 308 LYS A N 1
ATOM 2448 C CA . LYS A 1 308 ? -44.113 -1.223 34.995 1.00 88.19 308 LYS A CA 1
ATOM 2449 C C . LYS A 1 308 ? -44.634 0.211 34.901 1.00 88.19 308 LYS A C 1
ATOM 2451 O O . LYS A 1 308 ? -45.274 0.686 35.834 1.00 88.19 308 LYS A O 1
ATOM 2456 N N . ILE A 1 309 ? -44.381 0.898 33.783 1.00 89.06 309 ILE A N 1
ATOM 2457 C CA . ILE A 1 309 ? -44.906 2.252 33.554 1.00 89.06 309 ILE A CA 1
ATOM 2458 C C . ILE A 1 309 ? -46.440 2.222 33.481 1.00 89.06 309 ILE A C 1
ATOM 2460 O O . ILE A 1 309 ? -47.081 3.040 34.135 1.00 89.06 309 ILE A O 1
ATOM 2464 N N . ARG A 1 310 ? -47.041 1.271 32.752 1.00 88.88 310 ARG A N 1
ATOM 2465 C CA . ARG A 1 310 ? -48.508 1.135 32.673 1.00 88.88 310 ARG A CA 1
ATOM 2466 C C . ARG A 1 310 ? -49.137 0.851 34.031 1.00 88.88 310 ARG A C 1
ATOM 2468 O O . ARG A 1 310 ? -50.113 1.504 34.378 1.00 88.88 310 ARG A O 1
ATOM 2475 N N . GLN A 1 311 ? -48.560 -0.063 34.807 1.00 87.81 311 GLN A N 1
ATOM 2476 C CA . GLN A 1 311 ? -49.044 -0.397 36.148 1.00 87.81 311 GLN A CA 1
ATOM 2477 C C . GLN A 1 311 ? -48.967 0.803 37.095 1.00 87.81 311 GLN A C 1
ATOM 2479 O O . GLN A 1 311 ? -49.931 1.089 37.800 1.00 87.81 311 GLN A O 1
ATOM 2484 N N . ALA A 1 312 ? -47.861 1.554 37.069 1.00 87.88 312 ALA A N 1
ATOM 2485 C CA . ALA A 1 312 ? -47.717 2.763 37.876 1.00 87.88 312 ALA A CA 1
ATOM 2486 C C . ALA A 1 312 ? -48.756 3.835 37.499 1.00 87.88 312 ALA A C 1
ATOM 2488 O O . ALA A 1 312 ? -49.316 4.492 38.373 1.00 87.88 312 ALA A O 1
ATOM 2489 N N . ILE A 1 313 ? -49.060 3.992 36.209 1.00 86.50 313 ILE A N 1
ATOM 2490 C CA . ILE A 1 313 ? -50.098 4.924 35.747 1.00 86.50 313 ILE A CA 1
ATOM 2491 C C . ILE A 1 313 ? -51.494 4.438 36.118 1.00 86.50 313 ILE A C 1
ATOM 2493 O O . ILE A 1 313 ? -52.288 5.246 36.588 1.00 86.50 313 ILE A O 1
ATOM 2497 N N . GLY A 1 314 ? -51.787 3.147 35.945 1.00 84.56 314 GLY A N 1
ATOM 2498 C CA . GLY A 1 314 ? -53.054 2.541 36.356 1.00 84.56 314 GLY A CA 1
ATOM 2499 C C . GLY A 1 314 ? -53.319 2.774 37.840 1.00 84.56 314 GLY A C 1
ATOM 2500 O O . GLY A 1 314 ? -54.350 3.330 38.197 1.00 84.56 314 GLY A O 1
ATOM 2501 N N . HIS A 1 315 ? -52.322 2.510 38.688 1.00 86.62 315 HIS A N 1
ATOM 2502 C CA . HIS A 1 315 ? -52.404 2.789 40.120 1.00 86.62 315 HIS A CA 1
ATOM 2503 C C . HIS A 1 315 ? -52.640 4.283 40.421 1.00 86.62 315 HIS A C 1
ATOM 2505 O O . HIS A 1 315 ? -53.445 4.631 41.284 1.00 86.62 315 HIS A O 1
ATOM 2511 N N . LEU A 1 316 ? -51.959 5.196 39.719 1.00 86.31 316 LEU A N 1
ATOM 2512 C CA . LEU A 1 316 ? -52.158 6.645 39.886 1.00 86.31 316 LEU A CA 1
ATOM 2513 C C . LEU A 1 316 ? -53.538 7.124 39.406 1.00 86.31 316 LEU A C 1
ATOM 2515 O O . LEU A 1 316 ? -54.069 8.085 39.961 1.00 86.31 316 LEU A O 1
ATOM 2519 N N . LEU A 1 317 ? -54.120 6.475 38.397 1.00 85.19 317 LEU A N 1
ATOM 2520 C CA . LEU A 1 317 ? -55.481 6.744 37.932 1.00 85.19 317 LEU A CA 1
ATOM 2521 C C . LEU A 1 317 ? -56.522 6.222 38.928 1.00 85.19 317 LEU A C 1
ATOM 2523 O O . LEU A 1 317 ? -57.426 6.965 39.296 1.00 85.19 317 LEU A O 1
ATOM 2527 N N . GLU A 1 318 ? -56.361 4.994 39.422 1.00 83.81 318 GLU A N 1
ATOM 2528 C CA . GLU A 1 318 ? -57.259 4.379 40.413 1.00 83.81 318 GLU A CA 1
ATOM 2529 C C . GLU A 1 318 ? -57.299 5.167 41.728 1.00 83.81 318 GLU A C 1
ATOM 2531 O O . GLU A 1 318 ? -58.350 5.314 42.348 1.00 83.81 318 GLU A O 1
ATOM 2536 N N . THR A 1 319 ? -56.160 5.731 42.133 1.00 82.88 319 THR A N 1
ATOM 2537 C CA . THR A 1 319 ? -56.041 6.558 43.344 1.00 82.88 319 THR A CA 1
ATOM 2538 C C . THR A 1 319 ? -56.382 8.037 43.120 1.00 82.88 319 THR A C 1
ATOM 2540 O O . THR A 1 319 ? -56.250 8.830 44.051 1.00 82.88 319 THR A O 1
ATOM 2543 N N . ASN A 1 320 ? -56.819 8.432 41.913 1.00 79.12 320 ASN A N 1
ATOM 2544 C CA . ASN A 1 320 ? -57.040 9.831 41.507 1.00 79.12 320 ASN A CA 1
ATOM 2545 C C . ASN A 1 320 ? -55.842 10.762 41.798 1.00 79.12 320 ASN A C 1
ATOM 2547 O O . ASN A 1 320 ? -55.997 11.965 42.004 1.00 79.12 320 ASN A O 1
ATOM 2551 N N . ALA A 1 321 ? -54.629 10.209 41.802 1.00 82.38 321 ALA A N 1
ATOM 2552 C CA . ALA A 1 321 ? -53.398 10.902 42.160 1.00 82.38 321 ALA A CA 1
ATOM 2553 C C . ALA A 1 321 ? -52.538 11.265 40.939 1.00 82.38 321 ALA A C 1
ATOM 2555 O O . ALA A 1 321 ? -51.412 11.729 41.111 1.00 82.38 321 ALA A O 1
ATOM 2556 N N . LEU A 1 322 ? -53.026 11.050 39.709 1.00 82.12 322 LEU A N 1
ATOM 2557 C CA . LEU A 1 322 ? -52.274 11.347 38.490 1.00 82.12 322 LEU A CA 1
ATOM 2558 C C . LEU A 1 322 ? -52.118 12.872 38.297 1.00 82.12 322 LEU A C 1
ATOM 2560 O O . LEU A 1 322 ? -53.097 13.550 37.975 1.00 82.12 322 LEU A O 1
ATOM 2564 N N . PRO A 1 323 ? -50.900 13.438 38.416 1.00 84.12 323 PRO A N 1
ATOM 2565 C CA . PRO A 1 323 ? -50.717 14.885 38.322 1.00 84.12 323 PRO A CA 1
ATOM 2566 C C . PRO A 1 323 ? -50.987 15.407 36.907 1.00 84.12 323 PRO A C 1
ATOM 2568 O O . PRO A 1 323 ? -50.800 14.686 35.933 1.00 84.12 323 PRO A O 1
ATOM 2571 N N . THR A 1 324 ? -51.375 16.669 36.742 1.00 77.69 324 THR A N 1
ATOM 2572 C CA . THR A 1 324 ? -51.623 17.263 35.411 1.00 77.69 324 THR A CA 1
ATOM 2573 C C . THR A 1 324 ? -50.347 17.759 34.730 1.00 77.69 324 THR A C 1
ATOM 2575 O O . THR A 1 324 ? -50.239 17.710 33.506 1.00 77.69 324 THR A O 1
ATOM 2578 N N . THR A 1 325 ? -49.351 18.193 35.505 1.00 83.69 325 THR A N 1
ATOM 2579 C CA . THR A 1 325 ? -48.095 18.734 34.973 1.00 83.69 325 THR A CA 1
ATOM 2580 C C . THR A 1 325 ? -47.065 17.636 34.709 1.00 83.69 325 THR A C 1
ATOM 2582 O O . THR A 1 325 ? -46.912 16.686 35.481 1.00 83.69 325 THR A O 1
ATOM 2585 N N . THR A 1 326 ? -46.306 17.784 33.620 1.00 84.00 326 THR A N 1
ATOM 2586 C CA . THR A 1 326 ? -45.269 16.824 33.208 1.00 84.00 326 THR A CA 1
ATOM 2587 C C . THR A 1 326 ? -44.244 16.560 34.310 1.00 84.00 326 THR A C 1
ATOM 2589 O O . THR A 1 326 ? -43.888 15.409 34.559 1.00 84.00 326 THR A O 1
ATOM 2592 N N . THR A 1 327 ? -43.789 17.609 34.998 1.00 83.69 327 THR A N 1
ATOM 2593 C CA . THR A 1 327 ? -42.772 17.504 36.053 1.00 83.69 327 THR A CA 1
ATOM 2594 C C . THR A 1 327 ? -43.282 16.716 37.258 1.00 83.69 327 THR A C 1
ATOM 2596 O O . THR A 1 327 ? -42.567 15.859 37.773 1.00 83.69 327 THR A O 1
ATOM 2599 N N . ALA A 1 328 ? -44.533 16.943 37.670 1.00 82.75 328 ALA A N 1
ATOM 2600 C CA . ALA A 1 328 ? -45.130 16.219 38.787 1.00 82.75 328 ALA A CA 1
ATOM 2601 C C . ALA A 1 328 ? -45.407 14.748 38.431 1.00 82.75 328 ALA A C 1
ATOM 2603 O O . ALA A 1 328 ? -45.153 13.869 39.252 1.00 82.75 328 ALA A O 1
ATOM 2604 N N . ARG A 1 329 ? -45.832 14.446 37.191 1.00 86.56 329 ARG A N 1
ATOM 2605 C CA . ARG A 1 329 ? -45.953 13.054 36.704 1.00 86.56 329 ARG A CA 1
ATOM 2606 C C . ARG A 1 329 ? -44.617 12.325 36.710 1.00 86.56 329 ARG A C 1
ATOM 2608 O O . ARG A 1 329 ? -44.546 11.184 37.153 1.00 86.56 329 ARG A O 1
ATOM 2615 N N . PHE A 1 330 ? -43.562 12.984 36.234 1.00 86.81 330 PHE A N 1
ATOM 2616 C CA . PHE A 1 330 ? -42.219 12.413 36.225 1.00 86.81 330 PHE A CA 1
ATOM 2617 C C . PHE A 1 330 ? -41.758 12.072 37.647 1.00 86.81 330 PHE A C 1
ATOM 2619 O O . PHE A 1 330 ? -41.319 10.952 37.885 1.00 86.81 330 PHE A O 1
ATOM 2626 N N . GLN A 1 331 ? -41.933 12.993 38.600 1.00 84.00 331 GLN A N 1
ATOM 2627 C CA . GLN A 1 331 ? -41.596 12.761 40.008 1.00 84.00 331 GLN A CA 1
ATOM 2628 C C . GLN A 1 331 ? -42.410 11.614 40.622 1.00 84.00 331 GLN A C 1
ATOM 2630 O O . GLN A 1 331 ? -41.835 10.729 41.260 1.00 84.00 331 GLN A O 1
ATOM 2635 N N . ALA A 1 332 ? -43.722 11.576 40.370 1.00 85.00 332 ALA A N 1
ATOM 2636 C CA . ALA A 1 332 ? -44.587 10.498 40.837 1.00 85.00 332 ALA A CA 1
ATOM 2637 C C . ALA A 1 332 ? -44.111 9.133 40.314 1.00 85.00 332 ALA A C 1
ATOM 2639 O O . ALA A 1 332 ? -43.928 8.209 41.099 1.00 85.00 332 ALA A O 1
ATOM 2640 N N . LEU A 1 333 ? -43.805 9.023 39.017 1.00 86.00 333 LEU A N 1
ATOM 2641 C CA . LEU A 1 333 ? -43.340 7.779 38.393 1.00 86.00 333 LEU A CA 1
ATOM 2642 C C . LEU A 1 333 ? -41.930 7.367 38.831 1.00 86.00 333 LEU A C 1
ATOM 2644 O O . LEU A 1 333 ? -41.657 6.174 38.964 1.00 86.00 333 LEU A O 1
ATOM 2648 N N . THR A 1 334 ? -41.040 8.322 39.119 1.00 86.12 334 THR A N 1
ATOM 2649 C CA . THR A 1 334 ? -39.746 8.000 39.743 1.00 86.12 334 THR A CA 1
ATOM 2650 C C . THR A 1 334 ? -39.909 7.442 41.161 1.00 86.12 334 THR A C 1
ATOM 2652 O O . THR A 1 334 ? -39.107 6.606 41.571 1.00 86.12 334 THR A O 1
ATOM 2655 N N . GLY A 1 335 ? -40.982 7.814 41.873 1.00 83.00 335 GLY A N 1
ATOM 2656 C CA . GLY A 1 335 ? -41.348 7.246 43.177 1.00 83.00 335 GLY A CA 1
ATOM 2657 C C . GLY A 1 335 ? -41.722 5.758 43.131 1.00 83.00 335 GLY A C 1
ATOM 2658 O O . GLY A 1 335 ? -41.543 5.057 44.121 1.00 83.00 335 GLY A O 1
ATOM 2659 N N . PHE A 1 336 ? -42.135 5.243 41.967 1.00 82.94 336 PHE A N 1
ATOM 2660 C CA . PHE A 1 336 ? -42.366 3.809 41.722 1.00 82.94 336 PHE A CA 1
ATOM 2661 C C . PHE A 1 336 ? -41.078 3.043 41.352 1.00 82.94 336 PHE A C 1
ATOM 2663 O O . PHE A 1 336 ? -41.135 1.908 40.878 1.00 82.94 336 PHE A O 1
ATOM 2670 N N . GLY A 1 337 ? -39.899 3.652 41.532 1.00 82.56 337 GLY A N 1
ATOM 2671 C CA . GLY A 1 337 ? -38.604 3.019 41.257 1.00 82.56 337 GLY A CA 1
ATOM 2672 C C . GLY A 1 337 ? -38.244 2.935 39.769 1.00 82.56 337 GLY A C 1
ATOM 2673 O O . GLY A 1 337 ? -37.379 2.148 39.382 1.00 82.56 337 GLY A O 1
ATOM 2674 N N . ILE A 1 338 ? -38.895 3.732 38.915 1.00 88.12 338 ILE A N 1
ATOM 2675 C CA . ILE A 1 338 ? -38.611 3.789 37.477 1.00 88.12 338 ILE A CA 1
ATOM 2676 C C . ILE A 1 338 ? -37.512 4.828 37.226 1.00 88.12 338 ILE A C 1
ATOM 2678 O O . ILE A 1 338 ? -37.655 6.003 37.559 1.00 88.12 338 ILE A O 1
ATOM 2682 N N . GLY A 1 339 ? -36.403 4.410 36.609 1.00 83.75 339 GLY A N 1
ATOM 2683 C CA . GLY A 1 339 ? -35.294 5.310 36.286 1.00 83.75 339 GLY A CA 1
ATOM 2684 C C . GLY A 1 339 ? -35.698 6.419 35.306 1.00 83.75 339 GLY A C 1
ATOM 2685 O O . GLY A 1 339 ? -36.379 6.170 34.309 1.00 83.75 339 GLY A O 1
ATOM 2686 N N . GLY A 1 340 ? -35.225 7.647 35.543 1.00 83.44 340 GLY A N 1
ATOM 2687 C CA . GLY A 1 340 ? -35.588 8.814 34.728 1.00 83.44 340 GLY A CA 1
ATOM 2688 C C . GLY A 1 340 ? -35.243 8.676 33.238 1.00 83.44 340 GLY A C 1
ATOM 2689 O O . GLY A 1 340 ? -35.999 9.123 32.377 1.00 83.44 340 GLY A O 1
ATOM 2690 N N . SER A 1 341 ? -34.143 7.994 32.908 1.00 81.12 341 SER A N 1
ATOM 2691 C CA . SER A 1 341 ? -33.767 7.689 31.519 1.00 81.12 341 SER A CA 1
ATOM 2692 C C . SER A 1 341 ? -34.762 6.750 30.823 1.00 81.12 341 SER A C 1
ATOM 2694 O O . SER A 1 341 ? -35.044 6.934 29.638 1.00 81.12 341 SER A O 1
ATOM 2696 N N . SER A 1 342 ? -35.340 5.790 31.551 1.00 84.00 342 SER A N 1
ATOM 2697 C CA . SER A 1 342 ? -36.379 4.885 31.043 1.00 84.00 342 SER A CA 1
ATOM 2698 C C . SER A 1 342 ? -37.694 5.619 30.782 1.00 84.00 342 SER A C 1
ATOM 2700 O O . SER A 1 342 ? -38.316 5.399 29.744 1.00 84.00 342 SER A O 1
ATOM 2702 N N . LEU A 1 343 ? -38.082 6.552 31.660 1.00 86.12 343 LEU A N 1
ATOM 2703 C CA . LEU A 1 343 ? -39.258 7.407 31.450 1.00 86.12 343 LEU A CA 1
ATOM 2704 C C . LEU A 1 343 ? -39.099 8.284 30.205 1.00 86.12 343 LEU A C 1
ATOM 2706 O O . LEU A 1 343 ? -40.011 8.369 29.385 1.00 86.12 343 LEU A O 1
ATOM 2710 N N . TYR A 1 344 ? -37.922 8.880 30.004 1.00 85.06 344 TYR A N 1
ATOM 2711 C CA . TYR A 1 344 ? -37.658 9.668 28.802 1.00 85.06 344 TYR A CA 1
ATOM 2712 C C . TYR A 1 344 ? -37.652 8.852 27.507 1.00 85.06 344 TYR A C 1
ATOM 2714 O O . TYR A 1 344 ? -37.933 9.423 26.455 1.00 85.06 344 TYR A O 1
ATOM 2722 N N . ARG A 1 345 ? -37.340 7.553 27.571 1.00 84.19 345 ARG A N 1
ATOM 2723 C CA . ARG A 1 345 ? -37.375 6.641 26.420 1.00 84.19 345 ARG A CA 1
ATOM 2724 C C . ARG A 1 345 ? -38.798 6.207 26.051 1.00 84.19 345 ARG A C 1
ATOM 2726 O O . ARG A 1 345 ? -39.046 5.927 24.886 1.00 84.19 345 ARG A O 1
ATOM 2733 N N . HIS A 1 346 ? -39.716 6.178 27.016 1.00 86.69 346 HIS A N 1
ATOM 2734 C CA . HIS A 1 346 ? -41.103 5.729 26.840 1.00 86.69 346 HIS A CA 1
ATOM 2735 C C . HIS A 1 346 ? -42.114 6.836 27.180 1.00 86.69 346 HIS A C 1
ATOM 2737 O O . HIS A 1 346 ? -43.028 6.635 27.979 1.00 86.69 346 HIS A O 1
ATOM 2743 N N . ARG A 1 347 ? -41.922 8.039 26.614 1.00 86.12 347 ARG A N 1
ATOM 2744 C CA . ARG A 1 347 ? -42.805 9.206 26.841 1.00 86.12 347 ARG A CA 1
ATOM 2745 C C . ARG A 1 347 ? -44.231 8.973 26.352 1.00 86.12 347 ARG A C 1
ATOM 2747 O O . ARG A 1 347 ? -45.152 9.547 26.923 1.00 86.12 347 ARG A O 1
ATOM 2754 N N . ASP A 1 348 ? -44.387 8.112 25.351 1.00 84.88 348 ASP A N 1
ATOM 2755 C CA . ASP A 1 348 ? -45.662 7.689 24.773 1.00 84.88 348 ASP A CA 1
ATOM 2756 C C . ASP A 1 348 ? -46.641 7.149 25.821 1.00 84.88 348 ASP A C 1
ATOM 2758 O O . ASP A 1 348 ? -47.845 7.304 25.675 1.00 84.88 348 ASP A O 1
ATOM 2762 N N . LEU A 1 349 ? -46.133 6.553 26.903 1.00 85.44 349 LEU A N 1
ATOM 2763 C CA . LEU A 1 349 ? -46.980 5.901 27.895 1.00 85.44 349 LEU A CA 1
ATOM 2764 C C . LEU A 1 349 ? -47.478 6.825 29.009 1.00 85.44 349 LEU A C 1
ATOM 2766 O O . LEU A 1 349 ? -48.460 6.475 29.646 1.00 85.44 349 LEU A O 1
ATOM 2770 N N . TRP A 1 350 ? -46.830 7.964 29.282 1.00 83.44 350 TRP A N 1
ATOM 2771 C CA . TRP A 1 350 ? -47.111 8.757 30.495 1.00 83.44 350 TRP A CA 1
ATOM 2772 C C . TRP A 1 350 ? -47.161 10.275 30.306 1.00 83.44 350 TRP A C 1
ATOM 2774 O O . TRP A 1 350 ? -47.734 10.996 31.136 1.00 83.44 350 TRP A O 1
ATOM 2784 N N . HIS A 1 351 ? -46.541 10.793 29.247 1.00 84.19 351 HIS A N 1
ATOM 2785 C CA . HIS A 1 351 ? -46.394 12.228 29.063 1.00 84.19 351 HIS A CA 1
ATOM 2786 C C . HIS A 1 351 ? -47.717 12.848 28.573 1.00 84.19 351 HIS A C 1
ATOM 2788 O O . HIS A 1 351 ? -48.263 12.372 27.579 1.00 84.19 351 HIS A O 1
ATOM 2794 N N . PRO A 1 352 ? -48.218 13.940 29.192 1.00 81.62 352 PRO A N 1
ATOM 2795 C CA . PRO A 1 352 ? -49.527 14.517 28.868 1.00 81.62 352 PRO A CA 1
ATOM 2796 C C . PRO A 1 352 ? -49.725 14.805 27.376 1.00 81.62 352 PRO A C 1
ATOM 2798 O O . PRO A 1 352 ? -50.744 14.434 26.816 1.00 81.62 352 PRO A O 1
ATOM 2801 N N . SER A 1 353 ? -48.723 15.389 26.712 1.00 79.50 353 SER A N 1
ATOM 2802 C CA . SER A 1 353 ? -48.809 15.750 25.287 1.00 79.50 353 SER A CA 1
ATOM 2803 C C . SER A 1 353 ? -48.975 14.572 24.324 1.00 79.50 353 SER A C 1
ATOM 2805 O O . SER A 1 353 ? -49.441 14.789 23.218 1.00 79.50 353 SER A O 1
ATOM 2807 N N . TYR A 1 354 ? -48.602 13.352 24.719 1.00 74.31 354 TYR A N 1
ATOM 2808 C CA . TYR A 1 354 ? -48.726 12.160 23.866 1.00 74.31 354 TYR A CA 1
ATOM 2809 C C . TYR A 1 354 ? -50.031 11.392 24.118 1.00 74.31 354 TYR A C 1
ATOM 2811 O O . TYR A 1 354 ? -50.331 10.443 23.408 1.00 74.31 354 TYR A O 1
ATOM 2819 N N . LEU A 1 355 ? -50.811 11.806 25.120 1.00 67.94 355 LEU A N 1
ATOM 2820 C CA . LEU A 1 355 ? -52.092 11.197 25.483 1.00 67.94 355 LEU A CA 1
ATOM 2821 C C . LEU A 1 355 ? -53.296 11.987 24.934 1.00 67.94 355 LEU A C 1
ATOM 2823 O O . LEU A 1 355 ? -54.432 11.608 25.192 1.00 67.94 355 LEU A O 1
ATOM 2827 N N . VAL A 1 356 ? -53.058 13.100 24.224 1.00 58.59 356 VAL A N 1
ATOM 2828 C CA . VAL A 1 356 ? -54.096 14.043 23.753 1.00 58.59 356 VAL A CA 1
ATOM 2829 C C . VAL A 1 356 ? -54.443 13.863 22.261 1.00 58.59 356 VAL A C 1
ATOM 2831 O O . VAL A 1 356 ? -55.435 14.415 21.793 1.00 58.59 356 VAL A O 1
ATOM 2834 N N . GLU A 1 357 ? -53.713 13.045 21.500 1.00 51.19 357 GLU A N 1
ATOM 2835 C CA . GLU A 1 357 ? -54.025 12.779 20.085 1.00 51.19 357 GLU A CA 1
ATOM 2836 C C . GLU A 1 357 ? -55.011 11.611 19.909 1.00 51.19 357 GLU A C 1
ATOM 2838 O O . GLU A 1 357 ? -54.629 10.498 19.561 1.00 51.19 357 GLU A O 1
ATOM 2843 N N . SER A 1 358 ? -56.301 11.882 20.128 1.00 41.28 358 SER A N 1
ATOM 2844 C CA . SER A 1 358 ? -57.411 11.165 19.474 1.00 41.28 358 SER A CA 1
ATOM 2845 C C . SER A 1 358 ? -58.724 11.953 19.593 1.00 41.28 358 SER A C 1
ATOM 2847 O O . SER A 1 358 ? -59.684 11.506 20.221 1.00 41.28 358 SER A O 1
ATOM 2849 N N . VAL A 1 359 ? -58.776 13.153 19.014 1.00 40.69 359 VAL A N 1
ATOM 2850 C CA . VAL A 1 359 ? -60.054 13.801 18.683 1.00 40.69 359 VAL A CA 1
ATOM 2851 C C . VAL A 1 359 ? -59.999 14.143 17.200 1.00 40.69 359 VAL A C 1
ATOM 2853 O O . VAL A 1 359 ? -59.414 15.150 16.809 1.00 40.69 359 VAL A O 1
ATOM 2856 N N . GLU A 1 360 ? -60.543 13.257 16.365 1.00 38.03 360 GLU A N 1
ATOM 2857 C CA . GLU A 1 360 ? -60.791 13.567 14.956 1.00 38.03 360 GLU A CA 1
ATOM 2858 C C . GLU A 1 360 ? -61.763 14.759 14.870 1.00 38.03 360 GLU A C 1
ATOM 2860 O O . GLU A 1 360 ? -62.797 14.752 15.547 1.00 38.03 360 GLU A O 1
ATOM 2865 N N . PRO A 1 361 ? -61.468 15.799 14.071 1.00 47.03 361 PRO A N 1
ATOM 2866 C CA . PRO A 1 361 ? -62.435 16.856 13.814 1.00 47.03 361 PRO A CA 1
ATOM 2867 C C . PRO A 1 361 ? -63.587 16.320 12.940 1.00 47.03 361 PRO A C 1
ATOM 2869 O O . PRO A 1 361 ? -63.345 15.501 12.050 1.00 47.03 361 PRO A O 1
ATOM 2872 N N . PRO A 1 362 ? -64.840 16.767 13.159 1.00 46.50 362 PRO A N 1
ATOM 2873 C CA . PRO A 1 362 ? -65.984 16.279 12.395 1.00 46.50 362 PRO A CA 1
ATOM 2874 C C . PRO A 1 362 ? -65.858 16.647 10.904 1.00 46.50 362 PRO A C 1
ATOM 2876 O O . PRO A 1 362 ? -65.329 17.714 10.577 1.00 46.50 362 PRO A O 1
ATOM 2879 N N . PRO A 1 363 ? -66.351 15.792 9.988 1.00 53.12 363 PRO A N 1
ATOM 2880 C CA . PRO A 1 363 ? -66.231 16.020 8.553 1.00 53.12 363 PRO A CA 1
ATOM 2881 C C . PRO A 1 363 ? -67.030 17.255 8.115 1.00 53.12 363 PRO A C 1
ATOM 2883 O O . PRO A 1 363 ? -68.202 17.413 8.464 1.00 53.12 363 PRO A O 1
ATOM 2886 N N . ASN A 1 364 ? -66.391 18.122 7.325 1.00 52.03 364 ASN A N 1
ATOM 2887 C CA . ASN A 1 364 ? -67.035 19.288 6.720 1.00 52.03 364 ASN A CA 1
ATOM 2888 C C . ASN A 1 364 ? -68.127 18.868 5.711 1.00 52.03 364 ASN A C 1
ATOM 2890 O O . ASN A 1 364 ? -67.937 17.891 4.980 1.00 52.03 364 ASN A O 1
ATOM 2894 N N . PRO A 1 365 ? -69.253 19.604 5.635 1.00 47.19 365 PRO A N 1
ATOM 2895 C CA . PRO A 1 365 ? -70.348 19.305 4.715 1.00 47.19 365 PRO A CA 1
ATOM 2896 C C . PRO A 1 365 ? -69.965 19.560 3.242 1.00 47.19 365 PRO A C 1
ATOM 2898 O O . PRO A 1 365 ? -69.055 20.345 2.965 1.00 47.19 365 PRO A O 1
ATOM 2901 N N . PRO A 1 366 ? -70.654 18.911 2.281 1.00 46.16 366 PRO A N 1
ATOM 2902 C CA . PRO A 1 366 ? -70.281 18.946 0.871 1.00 46.16 366 PRO A CA 1
ATOM 2903 C C . PRO A 1 366 ? -70.510 20.330 0.254 1.00 46.16 366 PRO A C 1
ATOM 2905 O O . PRO A 1 366 ? -71.571 20.934 0.416 1.00 46.16 366 PRO A O 1
ATOM 2908 N N . HIS A 1 367 ? -69.520 20.807 -0.501 1.00 42.69 367 HIS A N 1
ATOM 2909 C CA . HIS A 1 367 ? -69.649 22.002 -1.329 1.00 42.69 367 HIS A CA 1
ATOM 2910 C C . HIS A 1 367 ? -70.586 21.722 -2.514 1.00 42.69 367 HIS A C 1
ATOM 2912 O O . HIS A 1 367 ? -70.311 20.853 -3.340 1.00 42.69 367 HIS A O 1
ATOM 2918 N N . PHE A 1 368 ? -71.683 22.477 -2.602 1.00 43.47 368 PHE A N 1
ATOM 2919 C CA . PHE A 1 368 ? -72.448 22.640 -3.835 1.00 43.47 368 PHE A CA 1
ATOM 2920 C C . PHE A 1 368 ? -71.831 23.780 -4.659 1.00 43.47 368 PHE A C 1
ATOM 2922 O O . PHE A 1 368 ? -71.790 24.903 -4.166 1.00 43.47 368 PHE A O 1
ATOM 2929 N N . ILE A 1 369 ? -71.397 23.411 -5.875 1.00 46.59 369 ILE A N 1
ATOM 2930 C CA . ILE A 1 369 ? -71.061 24.186 -7.095 1.00 46.59 369 ILE A CA 1
ATOM 2931 C C . ILE A 1 369 ? -70.128 25.389 -6.931 1.00 46.59 369 ILE A C 1
ATOM 2933 O O . ILE A 1 369 ? -70.566 26.442 -6.423 1.00 46.59 369 ILE A O 1
#